Protein AF-A0A5J4PH31-F1 (afdb_monomer)

Sequence (292 aa):
ASLQLTQEQERLLDEVYRNFVRSGADLDVDKQARLREINKELSTLGITFGNNLLNEDNTFKLFIDNEADLAGLPDWLKQNAFVEAKATGEEGKWLFTLKNASRIPFLQYSENRQLREKLYKAYLARGNNNNANDNKEVIAKILKLRMEKANLLGFKTSADFLLDNTMAKTSTAVMDFLHGLWRYALPKAKAEAAEMQKLIDKDGTGQKFAAWDWWYYTEKVREQKYNLSEEEVKPYFKLENVREGAFFVAGKLYGITLTKLNNVPVYHPDVEVFEVKDADGSHLGVFYTDYF

Solvent-accessible surface area (backbone atoms only — not comparable to full-atom values): 16410 Å² total; per-residue (Å²): 134,84,81,91,64,53,75,68,54,47,51,48,51,53,51,52,54,50,52,40,51,77,71,38,68,83,47,57,72,70,56,38,53,51,50,51,52,48,54,52,52,48,51,53,48,52,53,50,50,53,50,20,42,51,50,39,43,69,68,48,72,46,75,43,76,56,73,79,69,49,38,66,49,55,67,70,58,53,51,50,16,31,54,50,14,42,77,73,72,44,68,89,26,31,35,45,40,62,50,65,91,41,34,52,58,44,30,36,33,41,65,42,59,68,58,26,42,53,54,45,52,53,59,72,36,55,28,64,72,85,53,99,38,42,33,65,67,54,52,54,50,48,54,51,47,42,36,51,54,16,44,76,73,74,25,93,34,42,57,44,53,63,24,59,85,44,92,66,41,38,61,62,57,49,49,54,52,51,50,58,51,45,69,61,48,51,64,50,54,52,52,51,52,52,54,43,35,57,57,48,52,72,71,69,71,81,64,77,78,49,82,49,44,49,50,30,40,48,50,55,50,40,31,75,76,66,76,48,54,71,76,77,50,49,80,79,62,43,66,69,60,52,51,51,50,54,49,50,52,45,26,72,78,67,42,34,46,79,44,82,51,89,88,65,94,68,96,48,92,79,49,46,38,25,42,32,24,42,68,89,65,48,82,74,50,76,49,78,46,76,89,127

Secondary structure (DSSP, 8-state):
------HHHHHHHHHHHHHHHHTTTTS-HHHHHHHHHHHHHHHHHHHHHHHHHHHHHHH--EEE--GGGGTT--HHHHHHHHHHHHHTT-TTSEEE-SSHHHHHHHHHH---HHHHHHHHHHHHTTT-SSSTT--HHHHHHHHHHHHHHHHHTT-SSHHHHHHTTSSS-SHHHHHHHHHHHHHHHHHHHHHHHHHHHHHHHHTTS-PPP-GGGHHHHHHHHHHHHH---HHHHGGG--HHHHHHHHHHHHHHHH--EEEEESSS--SSTT-EEEEEE-TTS-EEEEEEE---

Mean predicted aligned error: 4.65 Å

Structure (mmCIF, N/CA/C/O backbone):
data_AF-A0A5J4PH31-F1
#
_entry.id   AF-A0A5J4PH31-F1
#
loop_
_atom_site.group_PDB
_atom_site.id
_atom_site.type_symbol
_atom_site.label_atom_id
_atom_site.label_alt_id
_atom_site.label_comp_id
_atom_site.label_asym_id
_atom_site.label_entity_id
_atom_site.label_seq_id
_atom_site.pdbx_PDB_ins_code
_atom_site.Cartn_x
_atom_site.Cartn_y
_atom_site.Cartn_z
_atom_site.occupancy
_atom_site.B_iso_or_equiv
_atom_site.auth_seq_id
_atom_site.auth_comp_id
_atom_site.auth_asym_id
_atom_site.auth_atom_id
_atom_site.pdbx_PDB_model_num
ATOM 1 N N . ALA A 1 1 ? 30.916 -14.983 -35.444 1.00 52.75 1 ALA A N 1
ATOM 2 C CA . ALA A 1 1 ? 31.780 -15.318 -34.295 1.00 52.75 1 ALA A CA 1
ATOM 3 C C . ALA A 1 1 ? 30.882 -15.503 -33.079 1.00 52.75 1 ALA A C 1
ATOM 5 O O . ALA A 1 1 ? 30.007 -14.669 -32.894 1.00 52.75 1 ALA A O 1
ATOM 6 N N . SER A 1 2 ? 31.032 -16.588 -32.314 1.00 78.06 2 SER A N 1
ATOM 7 C CA . SER A 1 2 ? 30.296 -16.764 -31.053 1.00 78.06 2 SER A CA 1
ATOM 8 C C . SER A 1 2 ? 31.022 -15.990 -29.958 1.00 78.06 2 SER A C 1
ATOM 10 O O . SER A 1 2 ? 32.219 -16.208 -29.767 1.00 78.06 2 SER A O 1
ATOM 12 N N . LEU A 1 3 ? 30.329 -15.087 -29.265 1.00 86.31 3 LEU A N 1
ATOM 13 C CA . LEU A 1 3 ? 30.856 -14.456 -28.055 1.00 86.31 3 LEU A CA 1
ATOM 14 C C . LEU A 1 3 ? 30.942 -15.549 -26.972 1.00 86.31 3 LEU A C 1
ATOM 16 O O . LEU A 1 3 ? 29.964 -16.254 -26.743 1.00 86.31 3 LEU A O 1
ATOM 20 N N . GLN A 1 4 ? 32.111 -15.761 -26.364 1.00 93.75 4 GLN A N 1
ATOM 21 C CA . GLN A 1 4 ? 32.300 -16.759 -25.299 1.00 93.75 4 GLN A CA 1
ATOM 22 C C . GLN A 1 4 ? 31.925 -16.143 -23.943 1.00 93.75 4 GLN A C 1
ATOM 24 O O . GLN A 1 4 ? 32.800 -15.746 -23.179 1.00 93.75 4 GLN A O 1
ATOM 29 N N . LEU A 1 5 ? 30.625 -15.990 -23.687 1.00 96.38 5 LEU A N 1
ATOM 30 C CA . LEU A 1 5 ? 30.100 -15.358 -22.472 1.00 96.38 5 LEU A CA 1
ATOM 31 C C . LEU A 1 5 ? 29.804 -16.392 -21.380 1.00 96.38 5 LEU A C 1
ATOM 33 O O . LEU A 1 5 ? 29.434 -17.529 -21.673 1.00 96.38 5 LEU A O 1
ATOM 37 N N . THR A 1 6 ? 29.936 -15.992 -20.113 1.00 97.50 6 THR A N 1
ATOM 38 C CA . THR A 1 6 ? 29.354 -16.750 -18.993 1.00 97.50 6 THR A CA 1
ATOM 39 C C . THR A 1 6 ? 27.829 -16.607 -18.986 1.00 97.50 6 THR A C 1
ATOM 41 O O . THR A 1 6 ? 27.283 -15.691 -19.598 1.00 97.50 6 THR A O 1
ATOM 44 N N . GLN A 1 7 ? 27.124 -17.464 -18.240 1.00 97.31 7 GLN A N 1
ATOM 45 C CA . GLN A 1 7 ? 25.660 -17.401 -18.128 1.00 97.31 7 GLN A CA 1
ATOM 46 C C . GLN A 1 7 ? 25.155 -16.040 -17.614 1.00 97.31 7 GLN A C 1
ATOM 48 O O . GLN A 1 7 ? 24.160 -15.515 -18.109 1.00 97.31 7 GLN A O 1
ATOM 53 N N . GLU A 1 8 ? 25.839 -15.452 -16.628 1.00 97.81 8 GLU A N 1
ATOM 54 C CA . GLU A 1 8 ? 25.483 -14.131 -16.096 1.00 97.81 8 GLU A CA 1
ATOM 55 C C . GLU A 1 8 ? 25.727 -13.023 -17.129 1.00 97.81 8 GLU A C 1
ATOM 57 O O . GLU A 1 8 ? 24.899 -12.129 -17.289 1.00 97.81 8 GLU A O 1
ATOM 62 N N . GLN A 1 9 ? 26.824 -13.108 -17.886 1.00 97.88 9 GLN A N 1
ATOM 63 C CA . GLN A 1 9 ? 27.135 -12.148 -18.945 1.00 97.88 9 GLN A CA 1
ATOM 64 C C . GLN A 1 9 ? 26.152 -12.238 -20.115 1.00 97.88 9 GLN A C 1
ATOM 66 O O . GLN A 1 9 ? 25.750 -11.208 -20.651 1.00 97.88 9 GLN A O 1
ATOM 71 N N . GLU A 1 10 ? 25.744 -13.448 -20.497 1.00 97.00 10 GLU A N 1
ATOM 72 C CA . GLU A 1 10 ? 24.709 -13.671 -21.506 1.00 97.00 10 GLU A CA 1
ATOM 73 C C . GLU A 1 10 ? 23.367 -13.097 -21.040 1.00 97.00 10 GLU A C 1
ATOM 75 O O . GLU A 1 10 ? 22.722 -12.343 -21.769 1.00 97.00 10 GLU A O 1
ATOM 80 N N . ARG A 1 11 ? 22.993 -13.343 -19.778 1.00 95.88 11 ARG A N 1
ATOM 81 C CA . ARG A 1 11 ? 21.785 -12.757 -19.192 1.00 95.88 11 ARG A CA 1
ATOM 82 C C . ARG A 1 11 ? 21.830 -11.230 -19.187 1.00 95.88 11 ARG A C 1
ATOM 84 O O . ARG A 1 11 ? 20.841 -10.594 -19.548 1.00 95.88 11 ARG A O 1
ATOM 91 N N . LEU A 1 12 ? 22.957 -10.647 -18.785 1.00 97.50 12 LEU A N 1
ATOM 92 C CA . LEU A 1 12 ? 23.141 -9.200 -18.776 1.00 97.50 12 LEU A CA 1
ATOM 93 C C . LEU A 1 12 ? 23.043 -8.624 -20.193 1.00 97.50 12 LEU A C 1
ATOM 95 O O . LEU A 1 12 ? 22.377 -7.609 -20.385 1.00 97.50 12 LEU A O 1
ATOM 99 N N . LEU A 1 13 ? 23.659 -9.273 -21.185 1.00 96.75 13 LEU A N 1
ATOM 100 C CA . LEU A 1 13 ? 23.566 -8.868 -22.587 1.00 96.75 13 LEU A CA 1
ATOM 101 C C . LEU A 1 13 ? 22.104 -8.832 -23.057 1.00 96.75 13 LEU A C 1
ATOM 103 O O . LEU A 1 13 ? 21.664 -7.816 -23.601 1.00 96.75 13 LEU A O 1
ATOM 107 N N . ASP A 1 14 ? 21.350 -9.899 -22.795 1.00 94.62 14 ASP A N 1
ATOM 108 C CA . ASP A 1 14 ? 19.934 -10.003 -23.152 1.00 94.62 14 ASP A CA 1
ATOM 109 C C . ASP A 1 14 ? 19.078 -8.931 -22.467 1.00 94.62 14 ASP A C 1
ATOM 111 O O . ASP A 1 14 ? 18.210 -8.320 -23.100 1.00 94.62 14 ASP A O 1
ATOM 115 N N . GLU A 1 15 ? 19.300 -8.690 -21.172 1.00 95.69 15 GLU A N 1
ATOM 116 C CA . GLU A 1 15 ? 18.566 -7.675 -20.415 1.00 95.69 15 GLU A CA 1
ATOM 117 C C . GLU A 1 15 ? 18.880 -6.265 -20.904 1.00 95.69 15 GLU A C 1
ATOM 119 O O . GLU A 1 15 ? 17.962 -5.466 -21.103 1.00 95.69 15 GLU A O 1
ATOM 124 N N . VAL A 1 16 ? 20.156 -5.962 -21.148 1.00 96.75 16 VAL A N 1
ATOM 125 C CA . VAL A 1 16 ? 20.584 -4.662 -21.666 1.00 96.75 16 VAL A CA 1
ATOM 126 C C . VAL A 1 16 ? 19.978 -4.430 -23.045 1.00 96.75 16 VAL A C 1
ATOM 128 O O . VAL A 1 16 ? 19.271 -3.438 -23.222 1.00 96.75 16 VAL A O 1
ATOM 131 N N . TYR A 1 17 ? 20.169 -5.348 -23.997 1.00 95.69 17 TYR A N 1
A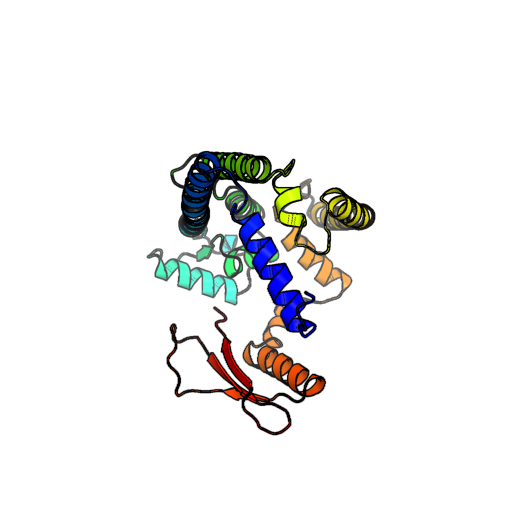TOM 132 C CA . TYR A 1 17 ? 19.611 -5.216 -25.346 1.00 95.69 17 TYR A CA 1
ATOM 133 C C . TYR A 1 17 ? 18.093 -5.005 -25.306 1.00 95.69 17 TYR A C 1
ATOM 135 O O . TYR A 1 17 ? 17.571 -4.037 -25.866 1.00 95.69 17 TYR A O 1
ATOM 143 N N . ARG A 1 18 ? 17.375 -5.843 -24.551 1.00 93.38 18 ARG A N 1
ATOM 144 C CA . ARG A 1 18 ? 15.922 -5.725 -24.391 1.00 93.38 18 ARG A CA 1
ATOM 145 C C . ARG A 1 18 ? 15.517 -4.381 -23.787 1.00 93.38 18 ARG A C 1
ATOM 147 O O . ARG A 1 18 ? 14.533 -3.793 -24.233 1.00 93.38 18 ARG A O 1
ATOM 154 N N . ASN A 1 19 ? 16.249 -3.873 -22.796 1.00 95.44 19 ASN A N 1
ATOM 155 C CA . ASN A 1 19 ? 15.980 -2.567 -22.195 1.00 95.44 19 ASN A CA 1
ATOM 156 C C . ASN A 1 19 ? 16.166 -1.419 -23.197 1.00 95.44 19 ASN A C 1
ATOM 158 O O . ASN A 1 19 ? 15.354 -0.492 -23.190 1.00 95.44 19 ASN A O 1
ATOM 162 N N . PHE A 1 20 ? 17.160 -1.491 -24.088 1.00 96.69 20 PHE A N 1
ATOM 163 C CA . PHE A 1 20 ? 17.331 -0.521 -25.178 1.00 96.69 20 PHE A CA 1
ATOM 164 C C . PHE A 1 20 ? 16.136 -0.536 -26.137 1.00 96.69 20 PHE A C 1
ATOM 166 O O 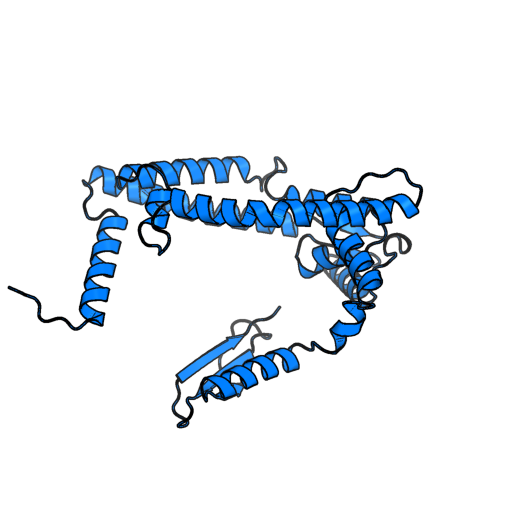. PHE A 1 20 ? 15.529 0.512 -26.374 1.00 96.69 20 PHE A O 1
ATOM 173 N N . VAL A 1 21 ? 15.729 -1.716 -26.614 1.00 94.50 21 VAL A N 1
ATOM 174 C CA . VAL A 1 21 ? 14.564 -1.864 -27.505 1.00 94.50 21 VAL A CA 1
ATOM 175 C C . VAL A 1 21 ? 13.291 -1.338 -26.832 1.00 94.50 21 VAL A C 1
ATOM 177 O O . VAL A 1 21 ? 12.571 -0.517 -27.399 1.00 94.50 21 VAL A O 1
ATOM 180 N N . ARG A 1 22 ? 13.047 -1.713 -25.570 1.00 94.38 22 ARG A N 1
ATOM 181 C CA . ARG A 1 22 ? 11.890 -1.256 -24.772 1.00 94.38 22 ARG A CA 1
ATOM 182 C C . ARG A 1 22 ? 11.926 0.235 -24.431 1.00 94.38 22 ARG A C 1
ATOM 184 O O . ARG A 1 22 ? 10.889 0.810 -24.097 1.00 94.38 22 ARG A O 1
ATOM 191 N N . SER A 1 23 ? 13.100 0.853 -24.513 1.00 95.38 23 SER A N 1
ATOM 192 C CA . SER A 1 23 ? 13.287 2.302 -24.388 1.00 95.38 23 SER A CA 1
ATOM 193 C C . SER A 1 23 ? 13.186 3.027 -25.732 1.00 95.38 23 SER A C 1
ATOM 195 O O . SER A 1 23 ? 13.293 4.251 -25.769 1.00 95.38 23 SER A O 1
ATOM 197 N N . GLY A 1 24 ? 12.927 2.293 -26.818 1.00 96.44 24 GLY A N 1
ATOM 198 C CA . GLY A 1 24 ? 12.682 2.834 -28.145 1.00 96.44 24 GLY A CA 1
ATOM 199 C C . GLY A 1 24 ? 13.919 2.970 -29.029 1.00 96.44 24 GLY A C 1
ATOM 200 O O . GLY A 1 24 ? 13.864 3.734 -29.987 1.00 96.44 24 GLY A O 1
ATOM 201 N N . ALA A 1 25 ? 15.020 2.270 -28.733 1.00 96.12 25 ALA A N 1
ATOM 202 C CA . ALA A 1 25 ? 16.246 2.348 -29.537 1.00 96.12 25 ALA A CA 1
ATOM 203 C C . ALA A 1 25 ? 16.023 1.986 -31.019 1.00 96.12 25 ALA A C 1
ATOM 205 O O . ALA A 1 25 ? 16.608 2.624 -31.889 1.00 96.12 25 ALA A O 1
ATOM 206 N N . ASP A 1 26 ? 15.118 1.042 -31.297 1.00 94.19 26 ASP A N 1
ATOM 207 C CA . ASP A 1 26 ? 14.789 0.572 -32.654 1.00 94.19 26 ASP A CA 1
ATOM 208 C C . ASP A 1 26 ? 13.752 1.448 -33.382 1.00 94.19 26 ASP A C 1
ATOM 210 O O . ASP A 1 26 ? 13.320 1.134 -34.490 1.00 94.19 26 ASP A O 1
ATOM 214 N N . LEU A 1 27 ? 13.295 2.535 -32.757 1.00 97.06 27 LEU A N 1
ATOM 215 C CA . LEU A 1 27 ? 12.310 3.428 -33.355 1.00 97.06 27 LEU A CA 1
ATOM 216 C C . LEU A 1 27 ? 12.958 4.472 -34.262 1.00 97.06 27 LEU A C 1
ATOM 218 O O . LEU A 1 27 ? 14.044 4.974 -33.976 1.00 97.06 27 LEU A O 1
ATOM 222 N N . ASP A 1 28 ? 12.205 4.904 -35.271 1.00 96.44 28 ASP A N 1
ATOM 223 C CA . ASP A 1 28 ? 12.543 6.071 -36.086 1.00 96.44 28 ASP A CA 1
ATOM 224 C C . ASP A 1 28 ? 12.627 7.348 -35.230 1.00 96.44 28 ASP A C 1
ATOM 226 O O . ASP A 1 28 ? 11.948 7.480 -34.204 1.00 96.44 28 ASP A O 1
ATOM 230 N N . VAL A 1 29 ? 13.413 8.328 -35.685 1.00 96.75 29 VAL A N 1
ATOM 231 C CA . VAL A 1 29 ? 13.725 9.569 -34.946 1.00 96.75 29 VAL A CA 1
ATOM 232 C C . VAL A 1 29 ? 12.473 10.285 -34.417 1.00 96.75 29 VAL A C 1
ATOM 234 O O . VAL A 1 29 ? 12.445 10.687 -33.251 1.00 96.75 29 VAL A O 1
ATOM 237 N N . ASP A 1 30 ? 11.414 10.385 -35.224 1.00 97.12 30 ASP A N 1
ATOM 238 C CA . ASP A 1 30 ? 10.164 11.053 -34.836 1.00 97.12 30 ASP A CA 1
ATOM 239 C C . ASP A 1 30 ? 9.426 10.307 -33.715 1.00 97.12 30 ASP A C 1
ATOM 241 O O . ASP A 1 30 ? 8.925 10.909 -32.760 1.00 97.12 30 ASP A O 1
ATOM 245 N N . LYS A 1 31 ? 9.406 8.970 -33.777 1.00 97.62 31 LYS A N 1
ATOM 246 C CA . LYS A 1 31 ? 8.801 8.127 -32.736 1.00 97.62 31 LYS A CA 1
ATOM 247 C C . LYS A 1 31 ? 9.624 8.166 -31.452 1.00 97.62 31 LYS A C 1
ATOM 249 O O . LYS A 1 31 ? 9.041 8.219 -30.371 1.00 97.62 31 LYS A O 1
ATOM 254 N N . GLN A 1 32 ? 10.955 8.209 -31.545 1.00 98.06 32 GLN A N 1
ATOM 255 C CA . GLN A 1 32 ? 11.812 8.422 -30.376 1.00 98.06 32 GLN A CA 1
ATOM 256 C C . GLN A 1 32 ? 11.542 9.781 -29.720 1.00 98.06 32 GLN A C 1
ATOM 258 O O . GLN A 1 32 ? 11.474 9.868 -28.493 1.00 98.06 32 GLN A O 1
ATOM 263 N N . ALA A 1 33 ? 11.358 10.841 -30.515 1.00 98.12 33 ALA A N 1
ATOM 264 C CA . ALA A 1 33 ? 11.002 12.161 -30.001 1.00 98.12 33 ALA A CA 1
ATOM 265 C C . ALA A 1 33 ? 9.658 12.130 -29.265 1.00 98.12 33 ALA A C 1
ATOM 267 O O . ALA A 1 33 ? 9.582 12.577 -28.120 1.00 98.12 33 ALA A O 1
ATOM 268 N N . ARG A 1 34 ? 8.626 11.513 -29.857 1.00 98.25 34 ARG A N 1
ATOM 269 C CA . ARG A 1 34 ? 7.327 11.376 -29.188 1.00 98.25 34 ARG A CA 1
ATOM 270 C C . ARG A 1 34 ? 7.411 10.529 -27.916 1.00 98.25 34 ARG A C 1
ATOM 272 O O . ARG A 1 34 ? 6.819 10.902 -26.907 1.00 98.25 34 ARG A O 1
ATOM 279 N N . LEU A 1 35 ? 8.176 9.437 -27.925 1.00 98.38 35 LEU A N 1
ATOM 280 C CA . LEU A 1 35 ? 8.379 8.596 -26.744 1.00 98.38 35 LEU A CA 1
ATOM 281 C C . LEU A 1 35 ? 9.033 9.366 -25.585 1.00 98.38 35 LEU A C 1
ATOM 283 O O . LEU A 1 35 ? 8.638 9.177 -24.433 1.00 98.38 35 LEU A O 1
ATOM 287 N N . ARG A 1 36 ? 10.000 10.251 -25.871 1.00 98.31 36 ARG A N 1
ATOM 288 C CA . ARG A 1 36 ? 10.617 11.124 -24.856 1.00 98.31 36 ARG A CA 1
ATOM 289 C C . ARG A 1 36 ? 9.595 12.063 -24.219 1.00 98.31 36 ARG A C 1
ATOM 291 O O . ARG A 1 36 ? 9.540 12.126 -22.991 1.00 98.31 36 ARG A O 1
ATOM 298 N N . GLU A 1 37 ? 8.755 12.715 -25.022 1.00 98.56 37 GLU A N 1
ATOM 299 C CA . GLU A 1 37 ? 7.691 13.583 -24.500 1.00 98.56 37 GLU A CA 1
ATOM 300 C C . GLU A 1 37 ? 6.678 12.795 -23.661 1.00 98.56 37 GLU A C 1
ATOM 302 O O . GLU A 1 37 ? 6.389 13.185 -22.532 1.00 98.56 37 GLU A O 1
ATOM 307 N N . ILE A 1 38 ? 6.233 11.622 -24.130 1.00 98.62 38 ILE A N 1
ATOM 308 C CA . ILE A 1 38 ? 5.329 10.756 -23.355 1.00 98.62 38 ILE A CA 1
ATOM 309 C C . ILE A 1 38 ? 5.948 10.379 -22.002 1.00 98.62 38 ILE A C 1
ATOM 311 O O . ILE A 1 38 ? 5.275 10.446 -20.974 1.00 98.62 38 ILE A O 1
ATOM 315 N N . ASN A 1 39 ? 7.222 9.978 -21.973 1.00 98.38 39 ASN A N 1
ATOM 316 C CA . ASN A 1 39 ? 7.898 9.602 -20.729 1.00 98.38 39 ASN A CA 1
ATOM 317 C C . ASN A 1 39 ? 8.013 10.787 -19.758 1.00 98.38 39 ASN A C 1
ATOM 319 O O . ASN A 1 39 ? 7.808 10.611 -18.556 1.00 98.38 39 ASN A O 1
ATOM 323 N N . LYS A 1 40 ? 8.304 11.987 -20.274 1.00 98.50 40 LYS A N 1
ATOM 324 C CA . LYS A 1 40 ? 8.355 13.223 -19.487 1.00 98.50 40 LYS A CA 1
ATOM 325 C C . LYS A 1 40 ? 6.987 13.550 -18.888 1.00 98.50 40 LYS A C 1
ATOM 327 O O . LYS A 1 40 ? 6.889 13.733 -17.677 1.00 98.50 40 LYS A O 1
ATOM 332 N N . GLU A 1 41 ? 5.937 13.545 -19.707 1.00 98.56 41 GLU A N 1
ATOM 333 C CA . GLU A 1 41 ? 4.561 13.789 -19.263 1.00 98.56 41 GLU A CA 1
ATOM 334 C C . GLU A 1 41 ? 4.113 12.760 -18.213 1.00 98.56 41 GLU A C 1
ATOM 336 O O . GLU A 1 41 ? 3.578 13.135 -17.171 1.00 98.56 41 GLU A O 1
ATOM 341 N N . LEU A 1 42 ? 4.377 11.466 -18.436 1.00 98.62 42 LEU A N 1
ATOM 342 C CA . LEU A 1 42 ? 4.048 10.400 -17.481 1.00 98.62 42 LEU A CA 1
ATOM 343 C C . LEU A 1 42 ? 4.770 10.566 -16.139 1.00 98.62 42 LEU A C 1
ATOM 345 O O . LEU A 1 42 ? 4.160 10.313 -15.100 1.00 98.62 42 LEU A O 1
ATOM 349 N N . SER A 1 43 ? 6.039 10.986 -16.148 1.00 98.38 43 SER A N 1
ATOM 350 C CA . SER A 1 43 ? 6.807 11.249 -14.924 1.00 98.38 43 SER A CA 1
ATOM 351 C C . SER A 1 43 ? 6.178 12.386 -14.115 1.00 98.38 43 SER A C 1
ATOM 353 O O . SER A 1 43 ? 5.873 12.219 -12.932 1.00 98.38 43 SER A O 1
ATOM 355 N N . THR A 1 44 ? 5.876 13.511 -14.773 1.00 98.44 44 THR A N 1
ATOM 356 C CA . THR A 1 44 ? 5.198 14.647 -14.136 1.00 98.44 44 THR A CA 1
ATOM 357 C C . THR A 1 44 ? 3.822 14.254 -13.599 1.00 98.44 44 THR A C 1
ATOM 359 O O . THR A 1 44 ? 3.526 14.526 -12.439 1.00 98.44 44 THR A O 1
ATOM 362 N N . LEU A 1 45 ? 3.003 13.559 -14.395 1.00 98.69 45 LEU A N 1
ATOM 363 C CA . LEU A 1 45 ? 1.671 13.111 -13.975 1.00 98.69 45 LEU A CA 1
ATOM 364 C C . LEU A 1 45 ? 1.727 12.126 -12.800 1.00 98.69 45 LEU A C 1
ATOM 366 O O . LEU A 1 45 ? 0.837 12.155 -11.955 1.00 98.69 45 LEU A O 1
ATOM 370 N N . GLY A 1 46 ? 2.757 11.277 -12.722 1.00 98.38 46 GLY A N 1
ATOM 371 C CA . GLY A 1 46 ? 2.972 10.381 -11.585 1.00 98.38 46 GLY A CA 1
ATOM 372 C C . GLY A 1 46 ? 3.212 11.143 -10.280 1.00 98.38 46 GLY A C 1
ATOM 373 O O . GLY A 1 46 ? 2.580 10.837 -9.269 1.00 98.38 46 GLY A O 1
ATOM 374 N N . ILE A 1 47 ? 4.059 12.178 -10.322 1.00 98.38 47 ILE A N 1
ATOM 375 C CA . ILE A 1 47 ? 4.308 13.070 -9.179 1.00 98.38 47 ILE A CA 1
ATOM 376 C C . ILE A 1 47 ? 3.027 13.824 -8.802 1.00 98.38 47 ILE A C 1
ATOM 378 O O . ILE A 1 47 ? 2.651 13.843 -7.632 1.00 98.38 47 ILE A O 1
ATOM 382 N N . THR A 1 48 ? 2.317 14.396 -9.783 1.00 98.44 48 THR A N 1
ATOM 383 C CA . THR A 1 48 ? 1.038 15.086 -9.551 1.00 98.44 48 THR A CA 1
ATOM 384 C C . THR A 1 48 ? 0.017 14.166 -8.886 1.00 98.44 48 THR A C 1
ATOM 386 O O . THR A 1 48 ? -0.566 14.541 -7.874 1.00 98.44 48 THR A O 1
ATOM 389 N N . PHE A 1 49 ? -0.162 12.945 -9.399 1.00 98.56 49 PHE A N 1
ATOM 390 C CA . PHE A 1 49 ? -1.107 11.977 -8.844 1.00 98.56 49 PHE A CA 1
ATOM 391 C C . PHE A 1 49 ? -0.802 11.651 -7.375 1.00 98.56 49 PHE A C 1
ATOM 393 O O . PHE A 1 49 ? -1.714 11.652 -6.544 1.00 98.56 49 PHE A O 1
ATOM 400 N N . GLY A 1 50 ? 0.475 11.399 -7.057 1.00 97.88 50 GLY A N 1
ATOM 401 C CA . GLY A 1 50 ? 0.932 11.108 -5.697 1.00 97.88 50 GLY A CA 1
ATOM 402 C C . GLY A 1 50 ? 0.737 12.284 -4.739 1.00 97.88 50 GLY A C 1
ATOM 403 O O . GLY A 1 50 ? 0.165 12.105 -3.665 1.00 97.88 50 GLY A O 1
ATOM 404 N N . ASN A 1 51 ? 1.129 13.493 -5.151 1.00 98.12 51 ASN A N 1
ATOM 405 C CA . ASN A 1 51 ? 0.957 14.707 -4.348 1.00 98.12 51 ASN A CA 1
ATOM 406 C C . ASN A 1 51 ? -0.521 15.011 -4.081 1.00 98.12 51 ASN A C 1
ATOM 408 O O . ASN A 1 51 ? -0.885 15.338 -2.957 1.00 98.12 51 ASN A O 1
ATOM 412 N N . ASN A 1 52 ? -1.382 14.843 -5.086 1.00 98.19 52 ASN A N 1
ATOM 413 C CA . ASN A 1 52 ? -2.823 15.018 -4.940 1.00 98.19 52 ASN A CA 1
ATOM 414 C C . ASN A 1 52 ? -3.406 14.071 -3.878 1.00 98.19 52 ASN A C 1
ATOM 416 O O . ASN A 1 52 ? -4.157 14.510 -3.010 1.00 98.19 52 ASN A O 1
ATOM 420 N N . LEU A 1 53 ? -3.021 12.788 -3.888 1.00 97.19 53 LEU A N 1
ATOM 421 C CA . LEU A 1 53 ? -3.461 11.834 -2.861 1.00 97.19 53 LEU A CA 1
ATOM 422 C C . LEU A 1 53 ? -2.937 12.189 -1.465 1.00 97.19 53 LEU A C 1
ATOM 424 O O . LEU A 1 53 ? -3.697 12.115 -0.501 1.00 97.19 53 LEU A O 1
ATOM 428 N N . LEU A 1 54 ? -1.671 12.600 -1.356 1.00 96.38 54 LEU A N 1
ATOM 429 C CA . LEU A 1 54 ? -1.087 13.041 -0.088 1.00 96.38 54 LEU A CA 1
ATOM 430 C C . LEU A 1 54 ? -1.816 14.275 0.466 1.00 96.38 54 LEU A C 1
ATOM 432 O O . LEU A 1 54 ? -2.102 14.352 1.660 1.00 96.38 54 LEU A O 1
ATOM 436 N N . ASN A 1 55 ? -2.164 15.227 -0.398 1.00 96.62 55 ASN A N 1
ATOM 437 C CA . ASN A 1 55 ? -2.903 16.424 -0.011 1.00 96.62 55 ASN A CA 1
ATOM 438 C C . ASN A 1 55 ? -4.334 16.100 0.435 1.00 96.62 55 ASN A C 1
ATOM 440 O O . ASN A 1 55 ? -4.811 16.704 1.392 1.00 96.62 55 ASN A O 1
ATOM 444 N N . GLU A 1 56 ? -5.012 15.147 -0.206 1.00 95.81 56 GLU A N 1
ATOM 445 C CA . GLU A 1 56 ? -6.328 14.651 0.230 1.00 95.81 56 GLU A CA 1
ATOM 446 C C . GLU A 1 56 ? -6.252 14.003 1.619 1.00 95.81 56 GLU A C 1
ATOM 448 O O . GLU A 1 56 ? -7.056 14.326 2.496 1.00 95.81 56 GLU A O 1
ATOM 453 N N . ASP A 1 57 ? -5.237 13.161 1.855 1.00 93.12 57 ASP A N 1
ATOM 454 C CA . ASP A 1 57 ? -4.980 12.558 3.170 1.00 93.12 57 ASP A CA 1
ATOM 455 C C . ASP A 1 57 ? -4.737 13.613 4.255 1.00 93.12 57 ASP A C 1
ATOM 457 O O . ASP A 1 57 ? -5.245 13.486 5.371 1.00 93.12 57 ASP A O 1
ATOM 461 N N . ASN A 1 58 ? -3.976 14.660 3.930 1.00 92.75 58 ASN A N 1
ATOM 462 C CA . ASN A 1 58 ? -3.627 15.721 4.871 1.00 92.75 58 ASN A CA 1
ATOM 463 C C . ASN A 1 58 ? -4.777 16.703 5.127 1.00 92.75 58 ASN A C 1
ATOM 465 O O . ASN A 1 58 ? -4.866 17.246 6.227 1.00 92.75 58 ASN A O 1
ATOM 469 N N . THR A 1 59 ? -5.639 16.932 4.133 1.00 94.50 59 THR A N 1
ATOM 470 C CA . THR A 1 59 ? -6.755 17.890 4.196 1.00 94.50 59 THR A CA 1
ATOM 471 C C . THR A 1 59 ? -7.925 17.340 5.003 1.00 94.50 59 THR A C 1
ATOM 473 O O . THR A 1 59 ? -8.586 18.086 5.725 1.00 94.50 59 THR A O 1
ATOM 476 N N . PHE A 1 60 ? -8.201 16.039 4.902 1.00 96.62 60 PHE A N 1
ATOM 477 C CA . PHE A 1 60 ? -9.280 15.439 5.672 1.00 96.62 60 PHE A CA 1
ATOM 478 C C . PHE A 1 60 ? -8.938 15.407 7.167 1.00 96.62 60 PHE A C 1
ATOM 480 O O . PHE A 1 60 ? -7.953 14.797 7.591 1.00 96.62 60 PHE A O 1
ATOM 487 N N . LYS A 1 61 ? -9.809 16.013 7.975 1.00 97.06 61 LYS A N 1
ATOM 488 C CA . LYS A 1 61 ? -9.729 16.013 9.436 1.00 97.06 61 LYS A CA 1
ATOM 489 C C . LYS A 1 61 ? -11.090 15.641 10.013 1.00 97.06 61 LYS A C 1
ATOM 491 O O . LYS A 1 61 ? -12.077 16.341 9.783 1.00 97.06 61 LYS A O 1
ATOM 496 N N . LEU A 1 62 ? -11.153 14.538 10.756 1.00 98.00 62 LEU A N 1
ATOM 497 C CA . LEU A 1 62 ? -12.322 14.190 11.555 1.00 98.00 62 LEU A CA 1
ATOM 498 C C . LEU A 1 62 ? -12.049 14.575 13.005 1.00 98.00 62 LEU A C 1
ATOM 500 O O . LEU A 1 62 ? -11.467 13.793 13.753 1.00 98.00 62 LEU A O 1
ATOM 504 N N . PHE A 1 63 ? -12.464 15.785 13.373 1.00 98.12 63 PHE A N 1
ATOM 505 C CA . PHE A 1 63 ? -12.482 16.210 14.766 1.00 98.12 63 PHE A CA 1
ATOM 506 C C . PHE A 1 63 ? -13.725 15.667 15.467 1.00 98.12 63 PHE A C 1
ATOM 508 O O . PHE A 1 63 ? -14.833 15.759 14.933 1.00 98.12 63 PHE A O 1
ATOM 515 N N . ILE A 1 64 ? -13.517 15.116 16.655 1.00 98.19 64 ILE A N 1
ATOM 516 C CA . ILE A 1 64 ? -14.553 14.707 17.598 1.00 98.19 64 ILE A CA 1
ATOM 517 C C . ILE A 1 64 ? -14.335 15.527 18.868 1.00 98.19 64 ILE A C 1
ATOM 519 O O . ILE A 1 64 ? -13.208 15.624 19.345 1.00 98.19 64 ILE A O 1
ATOM 523 N N . ASP A 1 65 ? -15.389 16.145 19.386 1.00 96.69 65 ASP A N 1
ATOM 524 C CA . ASP A 1 65 ? -15.388 16.966 20.604 1.00 96.69 65 ASP A CA 1
ATOM 525 C C . ASP A 1 65 ? -16.272 16.378 21.717 1.00 96.69 65 ASP A C 1
ATOM 527 O O . ASP A 1 65 ? -16.130 16.739 22.883 1.00 96.69 65 ASP A O 1
ATOM 531 N N . ASN A 1 66 ? -17.140 15.427 21.376 1.00 96.44 66 ASN A N 1
ATOM 532 C CA . ASN A 1 66 ? -17.977 14.691 22.309 1.00 96.44 66 ASN A CA 1
ATOM 533 C C . ASN A 1 66 ? -17.361 13.326 22.650 1.00 96.44 66 ASN A C 1
ATOM 535 O O . ASN A 1 66 ? -17.198 12.467 21.785 1.00 96.44 66 ASN A O 1
ATOM 539 N N . GLU A 1 67 ? -17.074 13.094 23.929 1.00 95.31 67 GLU A N 1
ATOM 540 C CA . GLU A 1 67 ? -16.467 11.845 24.403 1.00 95.31 67 GLU A CA 1
ATOM 541 C C . GLU A 1 67 ? -17.343 10.609 24.130 1.00 95.31 67 GLU A C 1
ATOM 543 O O . GLU A 1 67 ? -16.818 9.529 23.860 1.00 95.31 67 GLU A O 1
ATOM 548 N N . ALA A 1 68 ? -18.674 10.759 24.107 1.00 97.19 68 ALA A N 1
ATOM 549 C CA . ALA A 1 68 ? -19.585 9.651 23.806 1.00 97.19 68 ALA A CA 1
ATOM 550 C C . ALA A 1 68 ? -19.389 9.082 22.386 1.00 97.19 68 ALA A C 1
ATOM 552 O O . ALA A 1 68 ? -19.642 7.901 22.151 1.00 97.19 68 ALA A O 1
ATOM 553 N N . ASP A 1 69 ? -18.888 9.890 21.448 1.00 97.50 69 ASP A N 1
ATOM 554 C CA . ASP A 1 69 ? -18.606 9.463 20.075 1.00 97.50 69 ASP A CA 1
ATOM 555 C C . ASP A 1 69 ? -17.313 8.634 19.946 1.00 97.50 69 ASP A C 1
ATOM 557 O O . ASP A 1 69 ? -17.026 8.086 18.878 1.00 97.50 69 ASP A O 1
ATOM 561 N N . LEU A 1 70 ? -16.554 8.488 21.038 1.00 97.62 70 LEU A N 1
ATOM 562 C CA . LEU A 1 70 ? -15.355 7.648 21.129 1.00 97.62 70 LEU A CA 1
ATOM 563 C C . LEU A 1 70 ? -15.650 6.233 21.646 1.00 97.62 70 LEU A C 1
ATOM 565 O O . LEU A 1 70 ? -14.714 5.473 21.906 1.00 97.62 70 LEU A O 1
ATOM 569 N N . ALA A 1 71 ? -16.925 5.877 21.822 1.00 97.56 71 ALA A N 1
ATOM 570 C CA . ALA A 1 71 ? -17.331 4.566 22.313 1.00 97.56 71 ALA A CA 1
ATOM 571 C C . ALA A 1 71 ? -16.678 3.420 21.511 1.00 97.56 71 ALA A C 1
ATOM 573 O O . ALA A 1 71 ? -16.609 3.449 20.276 1.00 97.56 71 ALA A O 1
ATOM 574 N N . GLY A 1 72 ? -16.156 2.432 22.242 1.00 95.38 72 GLY A N 1
ATOM 575 C CA . GLY A 1 72 ? -15.421 1.278 21.716 1.00 95.38 72 GLY A CA 1
ATOM 576 C C . GLY A 1 72 ? -13.953 1.523 21.358 1.00 95.38 72 GLY A C 1
ATOM 577 O O . GLY A 1 72 ? -13.201 0.559 21.244 1.00 95.38 72 GLY A O 1
ATOM 578 N N . LEU A 1 73 ? -13.501 2.776 21.216 1.00 97.00 73 LEU A N 1
ATOM 579 C CA . LEU A 1 73 ? -12.110 3.057 20.851 1.00 97.00 73 LEU A CA 1
ATOM 580 C C 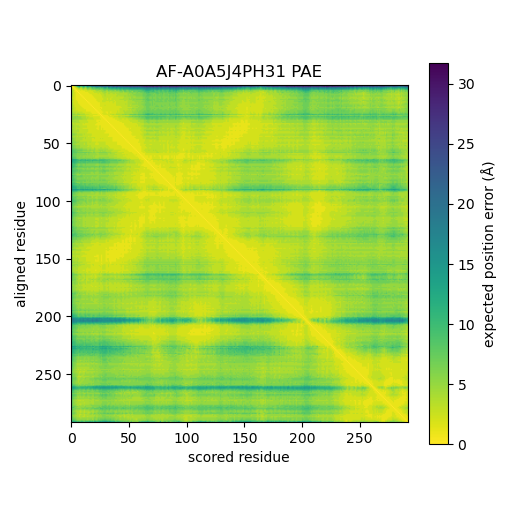. LEU A 1 73 ? -11.140 2.735 22.006 1.00 97.00 73 LEU A C 1
ATOM 582 O O . LEU A 1 73 ? -11.353 3.212 23.127 1.00 97.00 73 LEU A O 1
ATOM 586 N N . PRO A 1 74 ? -10.028 2.022 21.738 1.00 95.12 74 PRO A N 1
ATOM 587 C CA . PRO A 1 74 ? -8.985 1.781 22.727 1.00 95.12 74 PRO A CA 1
ATOM 588 C C . PRO A 1 74 ? -8.353 3.073 23.252 1.00 95.12 74 PRO A C 1
ATOM 590 O O . PRO A 1 74 ? -8.225 4.067 22.528 1.00 95.12 74 PRO A O 1
ATOM 593 N N . ASP A 1 75 ? -7.875 3.045 24.496 1.00 94.50 75 ASP A N 1
ATOM 594 C CA . ASP A 1 75 ? -7.275 4.216 25.148 1.00 94.50 75 ASP A CA 1
ATOM 595 C C . ASP A 1 75 ? -6.064 4.763 24.396 1.00 94.50 75 ASP A C 1
ATOM 597 O O . ASP A 1 75 ? -5.951 5.975 24.222 1.00 94.50 75 ASP A O 1
ATOM 601 N N . TRP A 1 76 ? -5.204 3.886 23.873 1.00 93.38 76 TRP A N 1
ATOM 602 C CA . TRP A 1 76 ? -4.038 4.301 23.090 1.00 93.38 76 TRP A CA 1
ATOM 603 C C . TRP A 1 76 ? -4.442 5.097 21.839 1.00 93.38 76 TRP A C 1
ATOM 605 O O . TRP A 1 76 ? -3.767 6.050 21.455 1.00 93.38 76 TRP A O 1
ATOM 615 N N . LEU A 1 77 ? -5.560 4.730 21.204 1.00 96.06 77 LEU A N 1
ATOM 616 C CA . LEU A 1 77 ? -6.036 5.388 19.994 1.00 96.06 77 LEU A CA 1
ATOM 617 C C . LEU A 1 77 ? -6.646 6.751 20.333 1.00 96.06 77 LEU A C 1
ATOM 619 O O . LEU A 1 77 ? -6.369 7.730 19.640 1.00 96.06 77 LEU A O 1
ATOM 623 N N . LYS A 1 78 ? -7.419 6.833 21.425 1.00 97.56 78 LYS A N 1
ATOM 624 C CA . LYS A 1 78 ? -7.936 8.105 21.953 1.00 97.56 78 LYS A CA 1
ATOM 625 C C . LYS A 1 78 ? -6.789 9.044 22.337 1.00 97.56 78 LYS A C 1
ATOM 627 O O . LYS A 1 78 ? -6.808 10.210 21.965 1.00 97.56 78 LYS A O 1
ATOM 632 N N . GLN A 1 79 ? -5.757 8.549 23.016 1.00 96.44 79 GLN A N 1
ATOM 633 C CA . GLN A 1 79 ? -4.587 9.354 23.383 1.00 96.44 79 GLN A CA 1
ATOM 634 C C . GLN A 1 79 ? -3.846 9.880 22.149 1.00 96.44 79 GLN A C 1
ATOM 636 O O . GLN A 1 79 ? -3.585 11.080 22.066 1.00 96.44 79 GLN A O 1
ATOM 641 N N . ASN A 1 80 ? -3.580 9.023 21.159 1.00 95.75 80 ASN A N 1
ATOM 642 C CA . ASN A 1 80 ? -2.931 9.440 19.914 1.00 95.75 80 ASN A CA 1
ATOM 643 C C . ASN A 1 80 ? -3.751 10.502 19.170 1.00 95.75 80 ASN A C 1
ATOM 645 O O . ASN A 1 80 ? -3.204 11.517 18.748 1.00 95.75 80 ASN A O 1
ATOM 649 N N . ALA A 1 81 ? -5.067 10.306 19.052 1.00 97.50 81 ALA A N 1
ATOM 650 C CA . ALA A 1 81 ? -5.955 11.269 18.404 1.00 97.50 81 ALA A CA 1
ATOM 651 C C . ALA A 1 81 ? -6.020 12.610 19.158 1.00 97.50 81 ALA A C 1
ATOM 653 O O . ALA A 1 81 ? -6.134 13.660 18.527 1.00 97.50 81 ALA A O 1
ATOM 654 N N . PHE A 1 82 ? -5.923 12.596 20.491 1.00 97.31 82 PHE A N 1
ATOM 655 C CA . PHE A 1 82 ? -5.886 13.806 21.316 1.00 97.31 82 PHE A CA 1
ATOM 656 C C . PHE A 1 82 ? -4.581 14.596 21.124 1.00 97.31 82 PHE A C 1
ATOM 658 O O . PHE A 1 82 ? -4.600 15.816 20.955 1.00 97.31 82 PHE A O 1
ATOM 665 N N . VAL A 1 83 ? -3.438 13.899 21.094 1.00 96.69 83 VAL A N 1
ATOM 666 C CA . VAL A 1 83 ? -2.127 14.510 20.815 1.00 96.69 83 VAL A CA 1
ATOM 667 C C . VAL A 1 83 ? -2.088 15.097 19.402 1.00 96.69 83 VAL A C 1
ATOM 669 O O . VAL A 1 83 ? -1.647 16.233 19.229 1.00 96.69 83 VAL A O 1
ATOM 672 N N . GLU A 1 84 ? -2.600 14.369 18.409 1.00 95.31 84 GLU A N 1
ATOM 673 C CA . GLU A 1 84 ? -2.678 14.833 17.019 1.00 95.31 84 GLU A CA 1
ATOM 674 C C . GLU A 1 84 ? -3.569 16.084 16.894 1.00 95.31 84 GLU A C 1
ATOM 676 O O . GLU A 1 84 ? -3.189 17.051 16.236 1.00 95.31 84 GLU A O 1
ATOM 681 N N . ALA A 1 85 ? -4.725 16.120 17.571 1.00 97.06 85 ALA A N 1
ATOM 682 C CA . ALA A 1 85 ? -5.605 17.291 17.568 1.00 97.06 85 ALA A CA 1
ATOM 683 C C . ALA A 1 85 ? -4.902 18.531 18.137 1.00 97.06 85 ALA A C 1
ATOM 685 O O . ALA A 1 85 ? -4.898 19.590 17.500 1.00 97.06 85 ALA A O 1
ATOM 686 N N . LYS A 1 86 ? -4.217 18.372 19.279 1.00 96.38 86 LYS A N 1
ATOM 687 C CA . LYS A 1 86 ? -3.398 19.427 19.885 1.00 96.38 86 LYS A CA 1
ATOM 688 C C . LYS A 1 86 ? -2.297 19.916 18.942 1.00 96.38 86 LYS A C 1
ATOM 690 O O . LYS A 1 86 ? -2.110 21.122 18.808 1.00 96.38 86 LYS A O 1
ATOM 695 N N . ALA A 1 87 ? -1.602 19.010 18.252 1.00 94.62 87 ALA A N 1
ATOM 696 C CA . ALA A 1 87 ? -0.569 19.372 17.278 1.00 94.62 87 ALA A CA 1
ATOM 697 C C . ALA A 1 87 ? -1.121 20.192 16.094 1.00 94.62 87 ALA A C 1
ATOM 699 O O . ALA A 1 87 ? -0.389 20.972 15.489 1.00 94.62 87 ALA A O 1
ATOM 700 N N . THR A 1 88 ? -2.417 20.059 15.794 1.00 93.69 88 THR A N 1
ATOM 701 C CA . THR A 1 88 ? -3.120 20.860 14.777 1.00 93.69 88 THR A CA 1
ATOM 702 C C . THR A 1 88 ? -3.791 22.132 15.310 1.00 93.69 88 THR A C 1
ATOM 704 O O . THR A 1 88 ? -4.447 22.828 14.541 1.00 93.69 88 THR A O 1
ATOM 707 N N . GLY A 1 89 ? -3.620 22.462 16.596 1.00 95.31 89 GLY A N 1
ATOM 708 C CA . GLY A 1 89 ? -4.190 23.660 17.227 1.00 95.31 89 GLY A CA 1
ATOM 709 C C . GLY A 1 89 ? -5.628 23.512 17.740 1.00 95.31 89 GLY A C 1
ATOM 710 O O . GLY A 1 89 ? -6.201 24.481 18.226 1.00 95.31 89 GLY A O 1
ATOM 711 N N . GLU A 1 90 ? -6.206 22.313 17.674 1.00 96.06 90 GLU A N 1
ATOM 712 C CA . GLU A 1 90 ? -7.575 22.015 18.112 1.00 96.06 90 GLU A CA 1
ATOM 713 C C . GLU A 1 90 ? -7.551 21.319 19.482 1.00 96.06 90 GLU A C 1
ATOM 715 O O . GLU A 1 90 ? -7.859 20.133 19.618 1.00 96.06 90 GLU A O 1
ATOM 720 N N . GLU A 1 91 ? -7.117 22.053 20.511 1.00 94.06 91 GLU A N 1
ATOM 721 C CA . GLU A 1 91 ? -7.034 21.530 21.879 1.00 94.06 91 GLU A CA 1
ATOM 722 C C . GLU A 1 91 ? -8.408 21.109 22.427 1.00 94.06 91 GLU A C 1
ATOM 724 O O . GLU A 1 91 ? -9.432 21.736 22.159 1.00 94.06 91 GLU A O 1
ATOM 729 N N . GLY A 1 92 ? -8.426 20.035 23.222 1.00 95.31 92 GLY A N 1
ATOM 730 C CA . GLY A 1 92 ? -9.654 19.501 23.821 1.00 95.31 92 GLY A CA 1
ATOM 731 C C . GLY A 1 92 ? -10.480 18.598 22.900 1.00 95.31 92 GLY A C 1
ATOM 732 O O . GLY A 1 92 ? -11.529 18.122 23.322 1.00 95.31 92 GLY A O 1
ATOM 733 N N . LYS A 1 93 ? -10.016 18.337 21.671 1.00 98.00 93 LYS A N 1
ATOM 734 C CA . LYS A 1 93 ? -10.667 17.446 20.699 1.00 98.00 93 LYS A CA 1
ATOM 735 C C . LYS A 1 93 ? -9.819 16.207 20.407 1.00 98.00 93 LYS A C 1
ATOM 737 O O . LYS A 1 93 ? -8.655 16.120 20.789 1.00 98.00 93 LYS A O 1
ATOM 742 N N . TRP A 1 94 ? -10.400 15.265 19.671 1.00 98.56 94 TRP A N 1
ATOM 743 C CA . TRP A 1 94 ? -9.721 14.104 19.096 1.00 98.56 94 TRP A CA 1
ATOM 744 C C . TRP A 1 94 ? -9.709 14.200 17.578 1.00 98.56 94 TRP A C 1
ATOM 746 O O . TRP A 1 94 ? -10.749 14.442 16.968 1.00 98.56 94 TRP A O 1
ATOM 756 N N . LEU A 1 95 ? -8.549 13.984 16.961 1.00 98.38 95 LEU A N 1
ATOM 757 C CA . LEU A 1 95 ? -8.377 14.040 15.517 1.00 98.38 95 LEU A CA 1
ATOM 758 C C . LEU A 1 95 ? -8.120 12.649 14.933 1.00 98.38 95 LEU A C 1
ATOM 760 O O . LEU A 1 95 ? -7.105 12.012 15.208 1.00 98.38 95 LEU A O 1
ATOM 764 N N . PHE A 1 96 ? -9.017 12.222 14.046 1.00 98.25 96 PHE A N 1
ATOM 765 C CA . PHE A 1 96 ? -8.854 11.036 13.210 1.00 98.25 96 PHE A CA 1
ATOM 766 C C . PHE A 1 96 ? -8.584 11.425 11.751 1.00 98.25 96 PHE A C 1
ATOM 768 O O . PHE A 1 96 ? -9.202 12.344 11.204 1.00 98.25 96 PHE A O 1
ATOM 775 N N . THR A 1 97 ? -7.645 10.726 11.112 1.00 97.19 97 THR A N 1
ATOM 776 C CA . THR A 1 97 ? -7.167 11.021 9.749 1.00 97.19 97 THR A CA 1
ATOM 777 C C . THR A 1 97 ? -7.340 9.820 8.819 1.00 97.19 97 THR A C 1
ATOM 779 O O . THR A 1 97 ? -7.706 8.723 9.241 1.00 97.19 97 THR A O 1
ATOM 782 N N . LEU A 1 98 ? -7.060 10.010 7.527 1.00 96.94 98 LEU A N 1
ATOM 783 C CA . LEU A 1 98 ? -7.129 8.932 6.534 1.00 96.94 98 LEU A CA 1
ATOM 784 C C . LEU A 1 98 ? -5.905 8.004 6.551 1.00 96.94 98 LEU A C 1
ATOM 786 O O . LEU A 1 98 ? -5.951 6.940 5.922 1.00 96.94 98 LEU A O 1
ATOM 790 N N . LYS A 1 99 ? -4.845 8.355 7.297 1.00 94.81 99 LYS A N 1
ATOM 791 C CA . LYS A 1 99 ? -3.644 7.525 7.464 1.00 94.81 99 LYS A CA 1
ATOM 792 C C . LYS A 1 99 ? -4.016 6.174 8.075 1.00 94.81 99 LYS A C 1
ATOM 794 O O . LYS A 1 99 ? -4.862 6.101 8.965 1.00 94.81 99 LYS A O 1
ATOM 799 N N . ASN A 1 100 ? -3.365 5.099 7.629 1.00 93.88 100 ASN A N 1
ATOM 800 C CA . ASN A 1 100 ? -3.713 3.730 8.036 1.00 93.88 100 ASN A CA 1
ATOM 801 C C . ASN A 1 100 ? -3.711 3.535 9.563 1.00 93.88 100 ASN A C 1
ATOM 803 O O . ASN A 1 100 ? -4.655 2.946 10.081 1.00 93.88 100 ASN A O 1
ATOM 807 N N . ALA A 1 101 ? -2.718 4.095 10.267 1.00 92.62 101 ALA A N 1
ATOM 808 C CA . ALA A 1 101 ? -2.587 4.012 11.725 1.00 92.62 101 ALA A CA 1
ATOM 809 C C . ALA A 1 101 ? -3.729 4.696 12.507 1.00 92.62 101 ALA A C 1
ATOM 811 O O . ALA A 1 101 ? -3.910 4.417 13.686 1.00 92.62 101 ALA A O 1
ATOM 812 N N . SER A 1 102 ? -4.508 5.571 11.861 1.00 96.38 102 SER A N 1
ATOM 813 C CA . SER A 1 102 ? -5.701 6.203 12.436 1.00 96.38 102 SER A CA 1
ATOM 814 C C . SER A 1 102 ? -6.979 5.546 11.906 1.00 96.38 102 SER A C 1
ATOM 816 O O . SER A 1 102 ? -7.827 5.106 12.680 1.00 96.38 102 SER A O 1
ATOM 818 N N . ARG A 1 103 ? -7.091 5.395 10.578 1.00 97.31 103 ARG A N 1
ATOM 819 C CA . ARG A 1 103 ? -8.296 4.905 9.897 1.00 97.31 103 ARG A CA 1
ATOM 820 C C . ARG A 1 103 ? -8.655 3.467 10.244 1.00 97.31 103 ARG A C 1
ATOM 822 O O . ARG A 1 103 ? -9.812 3.190 10.536 1.00 97.31 103 ARG A O 1
ATOM 829 N N . ILE A 1 104 ? -7.696 2.548 10.138 1.00 96.69 104 ILE A N 1
ATOM 830 C CA . ILE A 1 104 ? -7.958 1.116 10.325 1.00 96.69 104 ILE A CA 1
ATOM 831 C C . ILE A 1 104 ? -8.456 0.829 11.748 1.00 96.69 104 ILE A C 1
ATOM 833 O O . ILE A 1 104 ? -9.557 0.291 11.857 1.00 96.69 104 ILE A O 1
ATOM 837 N N . PRO A 1 105 ? -7.757 1.245 12.824 1.00 96.25 105 PRO A N 1
ATOM 838 C CA . PRO A 1 105 ? -8.230 0.959 14.174 1.00 96.25 105 PRO A CA 1
ATOM 839 C C . PRO A 1 105 ? -9.528 1.717 14.501 1.00 96.25 105 PRO A C 1
ATOM 841 O O . PRO A 1 105 ? -10.382 1.183 15.201 1.00 96.25 105 PRO A O 1
ATOM 844 N N . PHE A 1 106 ? -9.768 2.901 13.922 1.00 98.25 106 PHE A N 1
ATOM 845 C CA . PHE A 1 106 ? -11.077 3.552 14.045 1.00 98.25 106 PHE A CA 1
ATOM 846 C C . PHE A 1 106 ? -12.208 2.708 13.433 1.00 98.25 106 PHE A C 1
ATOM 848 O O . PHE A 1 106 ? -13.257 2.541 14.049 1.00 98.25 106 PHE A O 1
ATOM 855 N N . LEU A 1 107 ? -12.004 2.139 12.238 1.00 98.12 107 LEU A N 1
ATOM 856 C CA . LEU A 1 107 ? -12.989 1.263 11.591 1.00 98.12 107 LEU A CA 1
ATOM 857 C C . LEU A 1 107 ? -13.152 -0.089 12.302 1.00 98.12 107 LEU A C 1
ATOM 859 O O . LEU A 1 107 ? -14.231 -0.670 12.215 1.00 98.12 107 LEU A O 1
ATOM 863 N N . GLN A 1 108 ? -12.112 -0.590 12.975 1.00 96.69 108 GLN A N 1
ATOM 864 C CA . GLN A 1 108 ? -12.163 -1.826 13.765 1.00 96.69 108 GLN A CA 1
ATOM 865 C C . GLN A 1 108 ? -12.929 -1.643 15.079 1.00 96.69 108 GLN A C 1
ATOM 867 O O . GLN A 1 108 ? -13.692 -2.527 15.457 1.00 96.69 108 GLN A O 1
ATOM 872 N N . TYR A 1 109 ? -12.754 -0.511 15.765 1.00 96.44 109 TYR A N 1
ATOM 873 C CA . TYR A 1 109 ? -13.185 -0.389 17.160 1.00 96.44 109 TYR A CA 1
ATOM 874 C C . TYR A 1 109 ? -14.312 0.614 17.417 1.00 96.44 109 TYR A C 1
ATOM 876 O O . TYR A 1 109 ? -15.027 0.464 18.403 1.00 96.44 109 TYR A O 1
ATOM 884 N N . SER A 1 110 ? -14.511 1.623 16.559 1.00 97.69 110 SER A N 1
ATOM 885 C CA . SER A 1 110 ? -15.538 2.645 16.805 1.00 97.69 110 SER A CA 1
ATOM 886 C C . SER A 1 110 ? -16.928 2.021 16.796 1.00 97.69 110 SER A C 1
ATOM 888 O O . SER A 1 110 ? -17.336 1.449 15.786 1.00 97.69 110 SER A O 1
ATOM 890 N N . GLU A 1 111 ? -17.693 2.184 17.873 1.00 96.06 111 GLU A N 1
ATOM 891 C CA . GLU A 1 111 ? -19.101 1.773 17.923 1.00 96.06 111 GLU A CA 1
ATOM 892 C C . GLU A 1 111 ? -20.001 2.721 17.118 1.00 96.06 111 GLU A C 1
ATOM 894 O O . GLU A 1 111 ? -21.047 2.310 16.607 1.00 96.06 111 GLU A O 1
ATOM 899 N N . ASN A 1 112 ? -19.565 3.967 16.899 1.00 96.69 112 ASN A N 1
ATOM 900 C CA . ASN A 1 112 ? -20.313 4.948 16.125 1.00 96.69 112 ASN A CA 1
ATOM 901 C C . ASN A 1 112 ? -20.252 4.640 14.616 1.00 96.69 112 ASN A C 1
ATOM 903 O O . ASN A 1 112 ? -19.355 5.059 13.877 1.00 96.69 112 ASN A O 1
ATOM 907 N N . ARG A 1 113 ? -21.280 3.934 14.131 1.00 96.38 113 ARG A N 1
ATOM 908 C CA . ARG A 1 113 ? -21.416 3.538 12.723 1.00 96.38 113 ARG A CA 1
ATOM 909 C C . ARG A 1 113 ? -21.412 4.715 11.746 1.00 96.38 113 ARG A C 1
ATOM 911 O O . ARG A 1 113 ? -20.843 4.584 10.664 1.00 96.38 113 ARG A O 1
ATOM 918 N N . GLN A 1 114 ? -22.015 5.849 12.105 1.00 97.00 114 GLN A N 1
ATOM 919 C CA . GLN A 1 114 ? -22.058 7.027 11.228 1.00 97.00 114 GLN A CA 1
ATOM 920 C C . GLN A 1 114 ? -20.659 7.612 11.022 1.00 97.00 114 GLN A C 1
ATOM 922 O O . GLN A 1 114 ? -20.306 8.016 9.913 1.00 97.00 114 GLN A O 1
ATOM 927 N N . LEU A 1 115 ? -19.831 7.612 12.069 1.00 98.25 115 LEU A N 1
ATOM 928 C CA . LEU A 1 115 ? -18.447 8.059 11.959 1.00 98.25 115 LEU A CA 1
ATOM 929 C C . LEU A 1 115 ? -17.586 7.067 11.173 1.00 98.25 115 LEU A C 1
ATOM 931 O O . LEU A 1 115 ? -16.778 7.506 10.351 1.00 98.25 115 LEU A O 1
ATOM 935 N N . ARG A 1 116 ? -17.801 5.750 11.336 1.00 98.25 116 ARG A N 1
ATOM 936 C CA . ARG A 1 116 ? -17.163 4.741 10.468 1.00 98.25 116 ARG A CA 1
ATOM 937 C C . ARG A 1 116 ? -17.505 4.983 8.999 1.00 98.25 116 ARG A C 1
ATOM 939 O O . ARG A 1 116 ? -16.611 5.014 8.155 1.00 98.25 116 ARG A O 1
ATOM 946 N N . GLU A 1 117 ? -18.782 5.214 8.693 1.00 98.38 117 GLU A N 1
ATOM 947 C CA . GLU A 1 117 ? -19.251 5.524 7.341 1.00 98.38 117 GLU A CA 1
ATOM 948 C C . GLU A 1 117 ? -18.594 6.794 6.784 1.00 98.38 117 GLU A C 1
ATOM 950 O O . GLU A 1 117 ? -18.060 6.771 5.672 1.00 98.38 117 GLU A O 1
ATOM 955 N N . LYS A 1 118 ? -18.595 7.887 7.558 1.00 98.31 118 LYS A N 1
ATOM 956 C CA . LYS A 1 118 ? -17.984 9.168 7.173 1.00 98.31 118 LYS A CA 1
ATOM 957 C C . LYS A 1 118 ? -16.501 9.000 6.843 1.00 98.31 118 LYS A C 1
ATO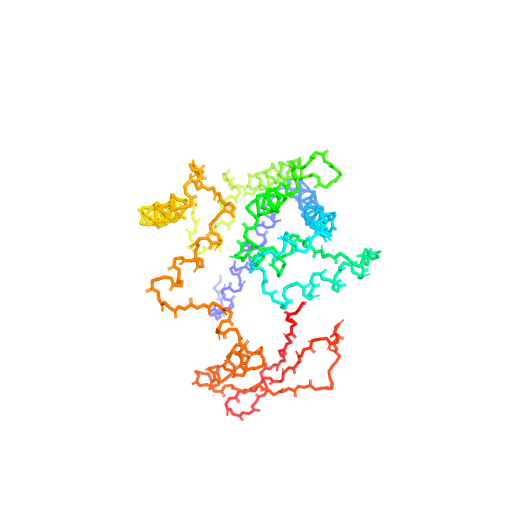M 959 O O . LYS A 1 118 ? -16.057 9.446 5.785 1.00 98.31 118 LYS A O 1
ATOM 964 N N . LEU A 1 119 ? -15.750 8.330 7.718 1.00 98.25 119 LEU A N 1
ATOM 965 C CA . LEU A 1 119 ? -14.316 8.107 7.547 1.00 98.25 119 LEU A CA 1
ATOM 966 C C . LEU A 1 119 ? -14.013 7.197 6.346 1.00 98.25 119 LEU A C 1
ATOM 968 O O . LEU A 1 119 ? -13.130 7.493 5.541 1.00 98.25 119 LEU A O 1
ATOM 972 N N . TYR A 1 120 ? -14.772 6.111 6.189 1.00 98.44 120 TYR A N 1
ATOM 973 C CA . TYR A 1 120 ? -14.617 5.179 5.074 1.00 98.44 120 TYR A CA 1
ATOM 974 C C . TYR A 1 120 ? -14.912 5.839 3.721 1.00 98.44 120 TYR A C 1
ATOM 976 O O . TYR A 1 120 ? -14.128 5.709 2.779 1.00 98.44 120 TYR A O 1
ATOM 984 N N . LYS A 1 121 ? -16.016 6.589 3.620 1.00 98.00 121 LYS A N 1
ATOM 985 C CA . LYS A 1 121 ? -16.378 7.311 2.393 1.00 98.00 121 LYS A CA 1
ATOM 986 C C . LYS A 1 121 ? -15.340 8.369 2.035 1.00 98.00 121 LYS A C 1
ATOM 988 O O . LYS A 1 121 ? -14.979 8.468 0.866 1.00 98.00 121 LYS A O 1
ATOM 993 N N . ALA A 1 122 ? -14.819 9.099 3.020 1.00 97.50 122 ALA A N 1
ATOM 994 C CA . ALA A 1 122 ? -13.741 10.055 2.794 1.00 97.50 122 ALA A CA 1
ATOM 995 C C . ALA A 1 122 ? -12.477 9.381 2.238 1.00 97.50 122 ALA A C 1
ATOM 997 O O . ALA A 1 122 ? -11.896 9.867 1.271 1.00 97.50 122 ALA A O 1
ATOM 998 N N . TYR A 1 123 ? -12.097 8.218 2.778 1.00 97.62 123 TYR A N 1
ATOM 999 C CA . TYR A 1 123 ? -10.964 7.444 2.266 1.00 97.62 123 TYR A CA 1
ATOM 1000 C C . TYR A 1 123 ? -11.154 6.977 0.814 1.00 97.62 123 TYR A C 1
ATOM 1002 O O . TYR A 1 123 ? -10.212 7.039 0.019 1.00 97.62 123 TYR A O 1
ATOM 1010 N N . LEU A 1 124 ? -12.360 6.521 0.459 1.00 96.88 124 LEU A N 1
ATOM 1011 C CA . LEU A 1 124 ? -12.688 6.122 -0.914 1.00 96.88 124 LEU A CA 1
ATOM 1012 C C . LEU A 1 124 ? -12.752 7.304 -1.888 1.00 96.88 124 LEU A C 1
ATOM 1014 O O . LEU A 1 124 ? -12.514 7.121 -3.079 1.00 96.88 124 LEU A O 1
ATOM 1018 N N . ALA A 1 125 ? -13.087 8.497 -1.399 1.00 96.38 125 ALA A N 1
ATOM 1019 C CA . ALA A 1 125 ? -13.249 9.688 -2.224 1.00 96.38 125 ALA A CA 1
ATOM 1020 C C . ALA A 1 125 ? -11.930 10.420 -2.527 1.00 96.38 125 ALA A C 1
ATOM 1022 O O . ALA A 1 125 ? -11.942 11.390 -3.282 1.00 96.38 125 ALA A O 1
ATOM 1023 N N . ARG A 1 126 ? -10.790 9.976 -1.978 1.00 96.75 126 ARG A N 1
ATOM 1024 C CA . ARG A 1 126 ? -9.483 10.615 -2.205 1.00 96.75 126 ARG A CA 1
ATOM 1025 C C . ARG A 1 126 ? -9.163 10.726 -3.693 1.00 96.75 126 ARG A C 1
ATOM 1027 O O . ARG A 1 126 ? -9.152 9.731 -4.418 1.00 96.75 126 ARG A O 1
ATOM 1034 N N . GLY A 1 127 ? -8.884 11.947 -4.138 1.00 96.69 127 GLY A N 1
ATOM 1035 C CA . GLY A 1 127 ? -8.625 12.249 -5.542 1.00 96.69 127 GLY A CA 1
ATOM 1036 C C . GLY A 1 127 ? -9.874 12.185 -6.424 1.00 96.69 127 GLY A C 1
ATOM 1037 O O . GLY A 1 127 ? -9.746 12.067 -7.639 1.00 96.69 127 GLY A O 1
ATOM 1038 N N . ASN A 1 128 ? -11.075 12.234 -5.842 1.00 96.69 128 ASN A N 1
ATOM 1039 C CA . ASN A 1 128 ? -12.348 12.203 -6.560 1.00 96.69 128 ASN A CA 1
ATOM 1040 C C . ASN A 1 128 ? -13.391 13.171 -5.960 1.00 96.69 128 ASN A C 1
ATOM 1042 O O . ASN A 1 128 ? -14.586 12.879 -5.929 1.00 96.69 128 ASN A O 1
ATOM 1046 N N . ASN A 1 129 ? -12.939 14.326 -5.472 1.00 94.88 129 ASN A N 1
ATOM 1047 C CA . ASN A 1 129 ? -13.769 15.312 -4.773 1.00 94.88 129 ASN A CA 1
ATOM 1048 C C . ASN A 1 129 ? -14.106 16.561 -5.613 1.00 94.88 129 ASN A C 1
ATOM 1050 O O . ASN A 1 129 ? -14.704 17.497 -5.088 1.00 94.88 129 ASN A O 1
ATOM 1054 N N . ASN A 1 130 ? -13.742 16.601 -6.902 1.00 95.81 130 ASN A N 1
ATOM 1055 C CA . ASN A 1 130 ? -13.900 17.770 -7.784 1.00 95.81 130 ASN A CA 1
ATOM 1056 C C . ASN A 1 130 ? -13.238 19.044 -7.220 1.00 95.81 130 ASN A C 1
ATOM 1058 O O . ASN A 1 130 ? -13.770 20.146 -7.342 1.00 95.81 130 ASN A O 1
ATOM 1062 N N . ASN A 1 131 ? -12.083 18.881 -6.576 1.00 95.38 131 ASN A N 1
ATOM 1063 C CA . ASN A 1 131 ? -11.289 19.948 -5.971 1.00 95.38 131 ASN A CA 1
ATOM 1064 C C . ASN A 1 131 ? -9.914 20.060 -6.671 1.00 95.38 131 ASN A C 1
ATOM 1066 O O . ASN A 1 131 ? -9.658 19.407 -7.682 1.00 95.38 131 ASN A O 1
ATOM 1070 N N . ALA A 1 132 ? -9.005 20.871 -6.121 1.00 95.94 132 ALA A N 1
ATOM 1071 C CA . ALA A 1 132 ? -7.652 21.041 -6.662 1.00 95.94 132 ALA A CA 1
ATOM 1072 C C . ALA A 1 132 ? -6.788 19.760 -6.636 1.00 95.94 132 ALA A C 1
ATOM 1074 O O . ALA A 1 132 ? -5.804 19.681 -7.365 1.00 95.94 132 ALA A O 1
ATOM 1075 N N . ASN A 1 133 ? -7.160 18.765 -5.827 1.00 97.31 133 ASN A N 1
ATOM 1076 C CA . ASN A 1 133 ? -6.465 17.487 -5.689 1.00 97.31 133 ASN A CA 1
ATOM 1077 C C . ASN A 1 133 ? -7.165 16.353 -6.470 1.00 97.31 133 ASN A C 1
ATOM 1079 O O . ASN A 1 133 ? -6.885 15.175 -6.243 1.00 97.31 133 ASN A O 1
ATOM 1083 N N . ASP A 1 134 ? -8.090 16.671 -7.381 1.00 97.44 134 ASP A N 1
ATOM 1084 C CA . ASP A 1 134 ? -8.804 15.659 -8.156 1.00 97.44 134 ASP A CA 1
ATOM 1085 C C . ASP A 1 134 ? -7.878 14.925 -9.139 1.00 97.44 134 ASP A C 1
ATOM 1087 O O . ASP A 1 134 ? -7.086 15.522 -9.869 1.00 97.44 134 ASP A O 1
ATOM 1091 N N . ASN A 1 135 ? -7.999 13.601 -9.183 1.00 98.31 135 ASN A N 1
ATOM 1092 C CA . ASN A 1 135 ? -7.154 12.725 -9.981 1.00 98.31 135 ASN A CA 1
ATOM 1093 C C . ASN A 1 135 ? -7.881 12.086 -11.169 1.00 98.31 135 ASN A C 1
ATOM 1095 O O . ASN A 1 135 ? -7.237 11.344 -11.914 1.00 98.31 135 ASN A O 1
ATOM 1099 N N . LYS A 1 136 ? -9.171 12.369 -11.414 1.00 97.88 136 LYS A N 1
ATOM 1100 C CA . LYS A 1 136 ? -9.914 11.775 -12.544 1.00 97.88 136 LYS A CA 1
ATOM 1101 C C . LYS A 1 136 ? -9.282 12.104 -13.895 1.00 97.88 136 LYS A C 1
ATOM 1103 O O . LYS A 1 136 ? -9.065 11.219 -14.721 1.00 97.88 136 LYS A O 1
ATOM 1108 N N . GLU A 1 137 ? -8.951 13.371 -14.127 1.00 97.81 137 GLU A N 1
ATOM 1109 C CA . GLU A 1 137 ? -8.311 13.774 -15.383 1.00 97.81 137 GLU A CA 1
ATOM 1110 C C . GLU A 1 137 ? -6.854 13.313 -15.462 1.00 97.81 137 GLU A C 1
ATOM 1112 O O . GLU A 1 137 ? -6.384 12.918 -16.530 1.00 97.81 137 GLU A O 1
ATOM 1117 N N . VAL A 1 138 ? -6.143 13.332 -14.330 1.00 98.44 138 VAL A N 1
ATOM 1118 C CA . VAL A 1 138 ? -4.748 12.882 -14.232 1.00 98.44 138 VAL A CA 1
ATOM 1119 C C . VAL A 1 138 ? -4.648 11.408 -14.622 1.00 98.44 138 VAL A C 1
ATOM 1121 O O . VAL A 1 138 ? -3.868 11.060 -15.511 1.00 98.44 138 VAL A O 1
ATOM 1124 N N . ILE A 1 139 ? -5.481 10.540 -14.036 1.00 98.25 139 ILE A N 1
ATOM 1125 C CA . ILE A 1 139 ? -5.469 9.107 -14.349 1.00 98.25 139 ILE A CA 1
ATOM 1126 C C . ILE A 1 139 ? -5.905 8.838 -15.793 1.00 98.25 139 ILE A C 1
ATOM 1128 O O . ILE A 1 139 ? -5.280 8.020 -16.466 1.00 98.25 139 ILE A O 1
ATOM 1132 N N . ALA A 1 140 ? -6.898 9.564 -16.320 1.00 98.38 140 ALA A N 1
ATOM 1133 C CA . ALA A 1 140 ? -7.314 9.428 -17.716 1.00 98.38 140 ALA A CA 1
ATOM 1134 C C . ALA A 1 140 ? -6.170 9.764 -18.694 1.00 98.38 140 ALA A C 1
ATOM 1136 O O . ALA A 1 140 ? -5.925 9.015 -19.645 1.00 98.38 140 ALA A O 1
ATOM 1137 N N . LYS A 1 141 ? -5.417 10.842 -18.429 1.00 98.62 141 LYS A N 1
ATOM 1138 C CA . LYS A 1 141 ? -4.225 11.216 -19.211 1.00 98.62 141 LYS A CA 1
ATOM 1139 C C . LYS A 1 141 ? -3.128 10.156 -19.105 1.00 98.62 141 LYS A C 1
ATOM 1141 O O . LYS A 1 141 ? -2.594 9.745 -20.134 1.00 98.62 141 LYS A O 1
ATOM 1146 N N . ILE A 1 142 ? -2.846 9.650 -17.899 1.00 98.69 142 ILE A N 1
ATOM 1147 C CA . ILE A 1 142 ? -1.877 8.561 -17.686 1.00 98.69 142 ILE A CA 1
ATOM 1148 C C . ILE A 1 142 ? -2.252 7.325 -18.513 1.00 98.69 142 ILE A C 1
ATOM 1150 O O . ILE A 1 142 ? -1.394 6.762 -19.192 1.00 98.69 142 ILE A O 1
ATOM 1154 N N . LEU A 1 143 ? -3.518 6.897 -18.482 1.00 98.38 143 LEU A N 1
ATOM 1155 C CA . LEU A 1 143 ? -3.978 5.718 -19.223 1.00 98.38 143 LEU A CA 1
ATOM 1156 C C . LEU A 1 143 ? -3.846 5.907 -20.738 1.00 98.38 143 LEU A C 1
ATOM 1158 O O . LEU A 1 143 ? -3.356 5.006 -21.420 1.00 98.38 143 LEU A O 1
ATOM 1162 N N . LYS A 1 144 ? -4.212 7.088 -21.254 1.00 98.56 144 LYS A N 1
ATOM 1163 C CA . LYS A 1 144 ? -4.049 7.430 -22.674 1.00 98.56 144 LYS A CA 1
ATOM 1164 C C . LYS A 1 144 ? -2.579 7.376 -23.099 1.00 98.56 144 LYS A C 1
ATOM 1166 O O . LYS A 1 144 ? -2.256 6.710 -24.077 1.00 98.56 144 LYS A O 1
ATOM 1171 N N . LEU A 1 145 ? -1.692 8.016 -22.337 1.00 98.75 145 LEU A N 1
ATOM 1172 C CA . LEU A 1 145 ? -0.256 8.058 -22.624 1.00 98.75 145 LEU A CA 1
ATOM 1173 C C . LEU A 1 145 ? 0.406 6.678 -22.508 1.00 98.75 145 LEU A C 1
ATOM 1175 O O . LEU A 1 145 ? 1.273 6.340 -23.308 1.00 98.75 145 LEU A O 1
ATOM 1179 N N . ARG A 1 146 ? -0.013 5.846 -21.546 1.00 98.50 146 ARG A N 1
ATOM 1180 C CA . ARG A 1 146 ? 0.466 4.459 -21.421 1.00 98.50 146 ARG A CA 1
ATOM 1181 C C . ARG A 1 146 ? 0.054 3.597 -22.611 1.00 98.50 146 ARG A C 1
ATOM 1183 O O . ARG A 1 146 ? 0.862 2.797 -23.075 1.00 98.50 146 ARG A O 1
ATOM 1190 N N . MET A 1 147 ? -1.176 3.760 -23.098 1.00 98.38 147 MET A N 1
ATOM 1191 C CA . MET A 1 147 ? -1.641 3.080 -24.308 1.00 98.38 147 MET A CA 1
ATOM 1192 C C . MET A 1 147 ? -0.833 3.534 -25.528 1.00 98.38 147 MET A C 1
ATOM 1194 O O . MET A 1 147 ? -0.250 2.701 -26.214 1.00 98.38 147 MET A O 1
ATOM 1198 N N . GLU A 1 148 ? -0.707 4.849 -25.728 1.00 98.38 148 GLU A N 1
ATOM 1199 C CA . GLU A 1 148 ? 0.068 5.431 -26.828 1.00 98.38 148 GLU A CA 1
ATOM 1200 C C . GLU A 1 148 ? 1.524 4.945 -26.817 1.00 98.38 148 GLU A C 1
ATOM 1202 O O . GLU A 1 148 ? 2.023 4.476 -27.839 1.00 98.38 148 GLU A O 1
ATOM 1207 N N . LYS A 1 149 ? 2.185 4.967 -25.651 1.00 98.31 149 LYS A N 1
ATOM 1208 C CA . LYS A 1 149 ? 3.541 4.430 -25.467 1.00 98.31 149 LYS A CA 1
ATOM 1209 C C . LYS A 1 149 ? 3.641 2.967 -25.888 1.00 98.31 149 LYS A C 1
ATOM 1211 O O . LYS A 1 149 ? 4.582 2.599 -26.584 1.00 98.31 149 LYS A O 1
ATOM 1216 N N . ALA A 1 150 ? 2.698 2.135 -25.452 1.00 97.75 150 ALA A N 1
ATOM 1217 C CA . ALA A 1 150 ? 2.702 0.716 -25.778 1.00 97.75 150 ALA A CA 1
ATOM 1218 C C . ALA A 1 150 ? 2.540 0.489 -27.286 1.00 97.75 150 ALA A C 1
ATOM 1220 O O . ALA A 1 150 ? 3.324 -0.256 -27.869 1.00 97.75 150 ALA A O 1
ATOM 1221 N N . ASN A 1 151 ? 1.595 1.182 -27.928 1.00 97.69 151 ASN A N 1
ATOM 1222 C CA . ASN A 1 151 ? 1.384 1.079 -29.372 1.00 97.69 151 ASN A CA 1
ATOM 1223 C C . ASN A 1 151 ? 2.589 1.571 -30.178 1.00 97.69 151 ASN A C 1
ATOM 1225 O O . ASN A 1 151 ? 2.969 0.932 -31.156 1.00 97.69 151 ASN A O 1
ATOM 1229 N N . LEU A 1 152 ? 3.223 2.660 -29.742 1.00 97.44 152 LEU A N 1
ATOM 1230 C CA . LEU A 1 152 ? 4.430 3.199 -30.364 1.00 97.44 152 LEU A CA 1
ATOM 1231 C C . LEU A 1 152 ? 5.593 2.193 -30.318 1.00 97.44 152 LEU A C 1
ATOM 1233 O O . LEU A 1 152 ? 6.371 2.123 -31.263 1.00 97.44 152 LEU A O 1
ATOM 1237 N N . LEU A 1 153 ? 5.660 1.373 -29.266 1.00 97.00 153 LEU A N 1
ATOM 1238 C CA . LEU A 1 153 ? 6.631 0.288 -29.092 1.00 97.00 153 LEU A CA 1
ATOM 1239 C C . LEU A 1 153 ? 6.174 -1.058 -29.692 1.00 97.00 153 LEU A C 1
ATOM 1241 O O . LEU A 1 153 ? 6.812 -2.078 -29.451 1.00 97.00 153 LEU A O 1
ATOM 1245 N N . GLY A 1 154 ? 5.075 -1.085 -30.454 1.00 95.62 154 GLY A N 1
ATOM 1246 C CA . GLY A 1 154 ? 4.591 -2.284 -31.150 1.00 95.62 154 GLY A CA 1
ATOM 1247 C C . GLY A 1 154 ? 3.701 -3.220 -30.324 1.00 95.62 154 GLY A C 1
ATOM 1248 O O . GLY A 1 154 ? 3.351 -4.300 -30.794 1.00 95.62 154 GLY A O 1
ATOM 1249 N N . PHE A 1 155 ? 3.289 -2.825 -29.118 1.00 95.88 155 PHE A N 1
ATOM 1250 C CA . PHE A 1 155 ? 2.393 -3.610 -28.265 1.00 95.88 155 PHE A CA 1
ATOM 1251 C C . PHE A 1 155 ? 0.931 -3.190 -28.447 1.00 95.88 155 PHE A C 1
ATOM 1253 O O . PHE A 1 155 ? 0.616 -2.021 -28.667 1.00 95.88 155 PHE A O 1
ATOM 1260 N N . LYS A 1 156 ? -0.000 -4.142 -28.317 1.00 95.94 156 LYS A N 1
ATOM 1261 C CA . LYS A 1 156 ? -1.440 -3.871 -28.461 1.00 95.94 156 LYS A CA 1
ATOM 1262 C C . LYS A 1 156 ? -1.985 -3.044 -27.298 1.00 95.94 156 LYS A C 1
ATOM 1264 O O . LYS A 1 156 ? -2.787 -2.139 -27.518 1.00 95.94 156 LYS A O 1
ATOM 1269 N N . THR A 1 157 ? -1.559 -3.357 -26.076 1.00 96.50 157 THR A N 1
ATOM 1270 C CA . THR A 1 157 ? -1.991 -2.669 -24.858 1.00 96.50 157 THR A CA 1
ATOM 1271 C C . THR A 1 157 ? -0.820 -2.361 -23.931 1.00 96.50 157 THR A C 1
ATOM 1273 O O . THR A 1 157 ? 0.237 -2.991 -23.992 1.00 96.50 157 THR A O 1
ATOM 1276 N N . SER A 1 158 ? -1.033 -1.433 -22.993 1.00 96.31 158 SER A N 1
ATOM 1277 C CA . SER A 1 158 ? -0.068 -1.192 -21.913 1.00 96.31 158 SER A CA 1
ATOM 1278 C C . SER A 1 158 ? 0.193 -2.434 -21.058 1.00 96.31 158 SER A C 1
ATOM 1280 O O . SER A 1 158 ? 1.290 -2.548 -20.517 1.00 96.31 158 SER A O 1
ATOM 1282 N N . ALA A 1 159 ? -0.776 -3.341 -20.909 1.00 96.88 159 ALA A N 1
ATOM 1283 C CA . ALA A 1 159 ? -0.580 -4.573 -20.152 1.00 96.88 159 ALA A CA 1
ATOM 1284 C C . ALA A 1 159 ? 0.384 -5.515 -20.883 1.00 96.88 159 ALA A C 1
ATOM 1286 O O . ALA A 1 159 ? 1.299 -6.035 -20.254 1.00 96.88 159 ALA A O 1
ATOM 1287 N N . ASP A 1 160 ? 0.243 -5.661 -22.203 1.00 95.12 160 ASP A N 1
ATOM 1288 C CA . ASP A 1 160 ? 1.137 -6.503 -23.008 1.00 95.12 160 ASP A CA 1
ATOM 1289 C C . ASP A 1 160 ? 2.583 -5.985 -22.946 1.00 95.12 160 ASP A C 1
ATOM 1291 O O . ASP A 1 160 ? 3.509 -6.757 -22.710 1.00 95.12 160 ASP A O 1
ATOM 1295 N N . PHE A 1 161 ? 2.778 -4.662 -23.040 1.00 95.69 161 PHE A N 1
ATOM 1296 C CA . PHE A 1 161 ? 4.101 -4.046 -22.878 1.00 95.69 161 PHE A CA 1
ATOM 1297 C C . PHE A 1 161 ? 4.712 -4.298 -21.491 1.00 95.69 161 PHE A C 1
ATOM 1299 O O . PHE A 1 161 ? 5.907 -4.592 -21.376 1.00 95.69 161 PHE A O 1
ATOM 1306 N N . LEU A 1 162 ? 3.920 -4.151 -20.424 1.00 95.06 162 LEU A N 1
ATOM 1307 C CA . LEU A 1 162 ? 4.395 -4.345 -19.052 1.00 95.06 162 LEU A CA 1
ATOM 1308 C C . LEU A 1 162 ? 4.708 -5.818 -18.763 1.00 95.06 162 LEU A C 1
ATOM 1310 O O . LEU A 1 162 ? 5.711 -6.099 -18.114 1.00 95.06 162 LEU A O 1
ATOM 1314 N N . LEU A 1 163 ? 3.882 -6.743 -19.257 1.00 96.12 163 LEU A N 1
ATOM 1315 C CA . LEU A 1 163 ? 3.975 -8.170 -18.949 1.00 96.12 163 LEU A CA 1
ATOM 1316 C C . LEU A 1 163 ? 5.020 -8.918 -19.777 1.00 96.12 163 LEU A C 1
ATOM 1318 O O . LEU A 1 163 ? 5.513 -9.940 -19.301 1.00 96.12 163 LEU A O 1
ATOM 1322 N N . ASP A 1 164 ? 5.411 -8.406 -20.943 1.00 91.81 164 ASP A N 1
ATOM 1323 C CA . ASP A 1 164 ? 6.434 -8.999 -21.819 1.00 91.81 164 ASP A CA 1
ATOM 1324 C C . ASP A 1 164 ? 7.725 -9.401 -21.067 1.00 91.81 164 ASP A C 1
ATOM 1326 O O . ASP A 1 164 ? 8.250 -10.512 -21.224 1.00 91.81 164 ASP A O 1
ATOM 1330 N N . ASN A 1 165 ? 8.184 -8.545 -20.144 1.00 90.31 165 ASN A N 1
ATOM 1331 C CA . ASN A 1 165 ? 9.377 -8.806 -19.332 1.00 90.31 165 ASN A CA 1
ATOM 1332 C C . ASN A 1 165 ? 9.089 -9.420 -17.948 1.00 90.31 165 ASN A C 1
ATOM 1334 O O . ASN A 1 165 ? 9.956 -9.452 -17.083 1.00 90.31 165 ASN A O 1
ATOM 1338 N N . THR A 1 166 ? 7.876 -9.918 -17.718 1.00 94.38 166 THR A N 1
ATOM 1339 C CA . THR A 1 166 ? 7.496 -10.597 -16.467 1.00 94.38 166 THR A CA 1
ATOM 1340 C C . THR A 1 166 ? 7.459 -12.111 -16.655 1.00 94.38 166 THR A C 1
ATOM 1342 O O . THR A 1 166 ? 7.540 -12.606 -17.781 1.00 94.38 166 THR A O 1
ATOM 1345 N N . MET A 1 167 ? 7.307 -12.864 -15.564 1.00 94.69 167 MET A N 1
ATOM 1346 C CA . MET A 1 167 ? 7.087 -14.316 -15.624 1.00 94.69 167 MET A CA 1
ATOM 1347 C C . MET A 1 167 ? 5.707 -14.677 -16.189 1.00 94.69 167 MET A C 1
ATOM 1349 O O . MET A 1 167 ? 5.570 -15.700 -16.848 1.00 94.69 167 MET A O 1
ATOM 1353 N N . ALA A 1 168 ? 4.694 -13.831 -15.969 1.00 95.44 168 ALA A N 1
ATOM 1354 C CA . ALA A 1 168 ? 3.323 -14.097 -16.407 1.00 95.44 168 ALA A CA 1
ATOM 1355 C C . ALA A 1 168 ? 3.127 -13.937 -17.925 1.00 95.44 168 ALA A C 1
ATOM 1357 O O . ALA A 1 168 ? 2.227 -14.554 -18.490 1.00 95.44 168 ALA A O 1
ATOM 1358 N N . LYS A 1 169 ? 3.978 -13.134 -18.583 1.00 92.19 169 LYS A N 1
ATOM 1359 C CA . LYS A 1 169 ? 4.049 -12.877 -20.037 1.00 92.19 169 LYS A CA 1
ATOM 1360 C C . LYS A 1 169 ? 2.832 -12.227 -20.691 1.00 92.19 169 LYS A C 1
ATOM 1362 O O . LYS A 1 169 ? 3.011 -11.343 -21.519 1.00 92.19 169 LYS A O 1
ATOM 1367 N N . THR A 1 170 ? 1.613 -12.628 -20.346 1.00 94.19 170 THR A N 1
ATOM 1368 C CA . THR A 1 170 ? 0.390 -12.211 -21.039 1.00 94.19 170 THR A CA 1
ATOM 1369 C C . THR A 1 170 ? -0.706 -11.811 -20.064 1.00 94.19 170 THR A C 1
ATOM 1371 O O . THR A 1 170 ? -0.813 -12.344 -18.958 1.00 94.19 170 THR A O 1
ATOM 1374 N N . SER A 1 171 ? -1.555 -10.881 -20.496 1.00 94.44 171 SER A N 1
ATOM 1375 C CA . SER A 1 171 ? -2.730 -10.453 -19.733 1.00 94.44 171 SER A CA 1
ATOM 1376 C C . SER A 1 171 ? -3.727 -11.597 -19.518 1.00 94.44 171 SER A C 1
ATOM 1378 O O . SER A 1 171 ? -4.311 -11.693 -18.442 1.00 94.44 171 SER A O 1
ATOM 1380 N N . THR A 1 172 ? -3.863 -12.511 -20.485 1.00 95.06 172 THR A N 1
ATOM 1381 C CA . THR A 1 172 ? -4.691 -13.720 -20.358 1.00 95.06 172 THR A CA 1
ATOM 1382 C C . THR A 1 172 ? -4.227 -14.609 -19.209 1.00 95.06 172 THR A C 1
ATOM 1384 O O . THR A 1 172 ? -5.032 -14.917 -18.339 1.00 95.06 172 THR A O 1
ATOM 1387 N N . ALA A 1 173 ? -2.933 -14.946 -19.136 1.00 96.44 173 ALA A N 1
ATOM 1388 C CA . ALA A 1 173 ? -2.407 -15.778 -18.051 1.00 96.44 173 ALA A CA 1
ATOM 1389 C C . ALA A 1 173 ? -2.642 -15.146 -16.666 1.00 96.44 173 ALA A C 1
ATOM 1391 O O . ALA A 1 173 ? -3.000 -15.841 -15.715 1.00 96.44 173 ALA A O 1
ATOM 1392 N N . VAL A 1 174 ? -2.498 -13.818 -16.562 1.00 97.06 174 VAL A N 1
ATOM 1393 C CA . VAL A 1 174 ? -2.813 -13.073 -15.332 1.00 97.06 174 VAL A CA 1
ATOM 1394 C C . VAL A 1 174 ? -4.297 -13.192 -14.984 1.00 97.06 174 VAL A C 1
ATOM 1396 O O . VAL A 1 174 ? -4.636 -13.538 -13.854 1.00 97.06 174 VAL A O 1
ATOM 1399 N N . MET A 1 175 ? -5.193 -12.921 -15.936 1.00 97.38 175 MET A N 1
ATOM 1400 C CA . MET A 1 175 ? -6.635 -12.936 -15.680 1.00 97.38 175 MET A CA 1
ATOM 1401 C C . MET A 1 175 ? -7.162 -14.338 -15.379 1.00 97.38 175 MET A C 1
ATOM 1403 O O . MET A 1 175 ? -7.999 -14.479 -14.491 1.00 97.38 175 MET A O 1
ATOM 1407 N N . ASP A 1 176 ? -6.652 -15.374 -16.042 1.00 97.75 176 ASP A N 1
ATOM 1408 C CA . ASP A 1 176 ? -7.025 -16.764 -15.768 1.00 97.75 176 ASP A CA 1
ATOM 1409 C C . ASP A 1 176 ? -6.633 -17.173 -14.346 1.00 97.75 176 ASP A C 1
ATOM 1411 O O . ASP A 1 176 ? -7.444 -17.757 -13.620 1.00 97.75 176 ASP A O 1
ATOM 1415 N N . PHE A 1 177 ? -5.428 -16.795 -13.905 1.00 97.62 177 PHE A N 1
ATOM 1416 C CA . PHE A 1 177 ? -4.988 -17.005 -12.528 1.00 97.62 177 PHE A CA 1
ATOM 1417 C C . PHE A 1 177 ? -5.890 -16.268 -11.523 1.00 97.62 177 PHE A C 1
ATOM 1419 O O . PHE A 1 177 ? -6.401 -16.880 -10.581 1.00 97.62 177 PHE A O 1
ATOM 1426 N N . LEU A 1 178 ? -6.152 -14.973 -11.743 1.00 97.81 178 LEU A N 1
ATOM 1427 C CA . LEU A 1 178 ? -6.999 -14.164 -10.858 1.00 97.81 178 LEU A CA 1
ATOM 1428 C C . LEU A 1 178 ? -8.445 -14.679 -10.802 1.00 97.81 178 LEU A C 1
ATOM 1430 O O . LEU A 1 178 ? -9.022 -14.771 -9.719 1.00 97.81 178 LEU A O 1
ATOM 1434 N N . HIS A 1 179 ? -9.031 -15.065 -11.937 1.00 97.81 179 HIS A N 1
ATOM 1435 C CA . HIS A 1 179 ? -10.364 -15.668 -11.987 1.00 97.81 179 HIS A CA 1
ATOM 1436 C C . HIS A 1 179 ? -10.404 -17.042 -11.308 1.00 97.81 179 HIS A C 1
ATOM 1438 O O . HIS A 1 179 ? -11.405 -17.381 -10.668 1.00 97.81 179 HIS A O 1
ATOM 1444 N N . GLY A 1 180 ? -9.318 -17.816 -11.403 1.00 97.81 180 GLY A N 1
ATOM 1445 C CA . GLY A 1 180 ? -9.137 -19.062 -10.664 1.00 97.81 180 GLY A CA 1
ATOM 1446 C C . GLY A 1 180 ? -9.239 -18.853 -9.153 1.00 97.81 180 GLY A C 1
ATOM 1447 O O . GLY A 1 180 ? -9.996 -19.564 -8.494 1.00 97.81 180 GLY A O 1
ATOM 1448 N N . LEU A 1 181 ? -8.562 -17.832 -8.616 1.00 97.50 181 LEU A N 1
ATOM 1449 C CA . LEU A 1 181 ? -8.662 -17.451 -7.201 1.00 97.50 181 LEU A CA 1
ATOM 1450 C C . LEU A 1 181 ? -10.057 -16.920 -6.844 1.00 97.50 181 LEU A C 1
ATOM 1452 O O . LEU A 1 181 ? -10.658 -17.348 -5.855 1.00 97.50 181 LEU A O 1
ATOM 1456 N N . TRP A 1 182 ? -10.601 -16.023 -7.671 1.00 97.75 182 TRP A N 1
ATOM 1457 C CA . TRP A 1 182 ? -11.897 -15.378 -7.447 1.00 97.75 182 TRP A CA 1
ATOM 1458 C C . TRP A 1 182 ? -13.039 -16.386 -7.295 1.00 97.75 182 TRP A C 1
ATOM 1460 O O . TRP A 1 182 ? -13.909 -16.219 -6.437 1.00 97.75 182 TRP A O 1
ATOM 1470 N N . ARG A 1 183 ? -13.008 -17.469 -8.084 1.00 98.00 183 ARG A N 1
ATOM 1471 C CA . ARG A 1 183 ? -13.983 -18.567 -8.029 1.00 98.00 183 ARG A CA 1
ATOM 1472 C C . ARG A 1 183 ? -14.141 -19.146 -6.621 1.00 98.00 183 ARG A C 1
ATOM 1474 O O . ARG A 1 183 ? -15.261 -19.472 -6.235 1.00 98.00 183 ARG A O 1
ATOM 1481 N N . TYR A 1 184 ? -13.050 -19.265 -5.867 1.00 97.50 184 TYR A N 1
ATOM 1482 C CA . TYR A 1 184 ? -13.058 -19.833 -4.515 1.00 97.50 184 TYR A CA 1
ATOM 1483 C C . TYR A 1 184 ? -13.180 -18.767 -3.422 1.00 97.50 184 TYR A C 1
ATOM 1485 O O . TYR A 1 184 ? -13.821 -19.015 -2.400 1.00 97.50 184 TYR A O 1
ATOM 1493 N N . ALA A 1 185 ? -12.617 -17.576 -3.643 1.00 97.69 185 ALA A N 1
ATOM 1494 C CA . ALA A 1 185 ? -12.652 -16.485 -2.674 1.00 97.69 185 ALA A CA 1
ATOM 1495 C C . ALA A 1 185 ? -14.049 -15.853 -2.540 1.00 97.69 185 ALA A C 1
ATOM 1497 O O . ALA A 1 185 ? -14.512 -15.613 -1.426 1.00 97.69 185 ALA A O 1
ATOM 1498 N N . LEU A 1 186 ? -14.764 -15.625 -3.652 1.00 97.56 186 LEU A N 1
ATOM 1499 C CA . LEU A 1 186 ? -16.049 -14.917 -3.622 1.00 97.56 186 LEU A CA 1
ATOM 1500 C C . LEU A 1 186 ? -17.133 -15.642 -2.795 1.00 97.56 186 LEU A C 1
ATOM 1502 O O . LEU A 1 186 ? -17.812 -14.971 -2.014 1.00 97.56 186 LEU A O 1
ATOM 1506 N N . PRO A 1 187 ? -17.331 -16.974 -2.900 1.00 98.19 187 PRO A N 1
ATOM 1507 C CA . PRO A 1 187 ? -18.278 -17.678 -2.036 1.00 98.19 187 PRO A CA 1
ATOM 1508 C C . PRO A 1 187 ? -17.945 -17.558 -0.543 1.00 98.19 187 PRO A C 1
ATOM 1510 O O . PRO A 1 187 ? -18.861 -17.450 0.269 1.00 98.19 187 PRO A O 1
ATOM 1513 N N . LYS A 1 188 ? -16.654 -17.538 -0.179 1.00 97.31 188 LYS A N 1
ATOM 1514 C CA . LYS A 1 188 ? -16.210 -17.362 1.212 1.00 97.31 188 LYS A CA 1
ATOM 1515 C C . LYS A 1 188 ? -16.489 -15.953 1.720 1.00 97.31 188 LYS A C 1
ATOM 1517 O O . LYS A 1 188 ? -17.169 -15.823 2.730 1.00 97.31 188 LYS A O 1
ATOM 1522 N N . ALA A 1 189 ? -16.123 -14.926 0.954 1.00 96.19 189 ALA A N 1
ATOM 1523 C CA . ALA A 1 189 ? -16.429 -13.537 1.297 1.00 96.19 189 ALA A CA 1
ATOM 1524 C C . ALA A 1 189 ? -17.944 -13.290 1.449 1.00 96.19 189 ALA A C 1
ATOM 1526 O O . ALA A 1 189 ? -18.377 -12.576 2.349 1.00 96.19 189 ALA A O 1
ATOM 1527 N N . LYS A 1 190 ? -18.781 -13.919 0.607 1.00 96.69 190 LYS A N 1
ATOM 1528 C CA . LYS A 1 190 ? -20.248 -13.859 0.745 1.00 96.69 190 LYS A CA 1
ATOM 1529 C C . LYS A 1 190 ? -20.748 -14.533 2.024 1.00 96.69 190 LYS A C 1
ATOM 1531 O O . LYS A 1 190 ? -21.676 -14.022 2.646 1.00 96.69 190 LYS A O 1
ATOM 1536 N N . ALA A 1 191 ? -20.167 -15.672 2.401 1.00 96.19 191 ALA A N 1
ATOM 1537 C CA . ALA A 1 191 ? -20.516 -16.360 3.641 1.00 96.19 191 ALA A CA 1
ATOM 1538 C C . ALA A 1 191 ? -20.116 -15.531 4.873 1.00 96.19 191 ALA A C 1
ATOM 1540 O O . ALA A 1 191 ? -20.930 -15.369 5.776 1.00 96.19 191 ALA A O 1
ATOM 1541 N N . GLU A 1 192 ? -18.919 -14.942 4.869 1.00 95.56 192 GLU A N 1
ATOM 1542 C CA . GLU A 1 192 ? -18.437 -14.036 5.921 1.00 95.56 192 GLU A CA 1
ATOM 1543 C C . GLU A 1 192 ? -19.330 -12.795 6.049 1.00 95.56 192 GLU A C 1
ATOM 1545 O O . GLU A 1 192 ? -19.790 -12.477 7.143 1.00 95.56 192 GLU A O 1
ATOM 1550 N N . ALA A 1 193 ? -19.684 -12.148 4.933 1.00 95.81 193 ALA A N 1
ATOM 1551 C CA . ALA A 1 193 ? -20.611 -11.016 4.941 1.00 95.81 193 ALA A CA 1
ATOM 1552 C C . ALA A 1 193 ? -21.993 -11.394 5.507 1.00 95.81 193 ALA A C 1
ATOM 1554 O O . ALA A 1 193 ? -22.606 -10.613 6.235 1.00 95.81 193 ALA A O 1
ATOM 1555 N N . ALA A 1 194 ? -22.487 -12.604 5.215 1.00 95.50 194 ALA A N 1
ATOM 1556 C CA . ALA A 1 194 ? -23.740 -13.101 5.781 1.00 95.50 194 ALA A CA 1
ATOM 1557 C C . ALA A 1 194 ? -23.636 -13.377 7.292 1.00 95.50 194 ALA A C 1
ATOM 1559 O O . ALA A 1 194 ? -24.608 -13.173 8.016 1.00 95.50 194 ALA A O 1
ATOM 1560 N N . GLU A 1 195 ? -22.482 -13.826 7.791 1.00 94.06 195 GLU A N 1
ATOM 1561 C CA . GLU A 1 195 ? -22.232 -13.951 9.232 1.00 94.06 195 GLU A CA 1
ATOM 1562 C C . GLU A 1 195 ? -22.194 -12.585 9.924 1.00 94.06 195 GLU A C 1
ATOM 1564 O O . GLU A 1 195 ? -22.822 -12.419 10.968 1.00 94.06 195 GLU A O 1
ATOM 1569 N N . MET A 1 196 ? -21.537 -11.591 9.320 1.00 95.25 196 MET A N 1
ATOM 1570 C CA . MET A 1 196 ? -21.508 -10.221 9.842 1.00 95.25 196 MET A CA 1
ATOM 1571 C C . MET A 1 196 ? -22.904 -9.583 9.838 1.00 95.25 196 MET A C 1
ATOM 1573 O O . MET A 1 196 ? -23.289 -8.946 10.816 1.00 95.25 196 MET A O 1
ATOM 1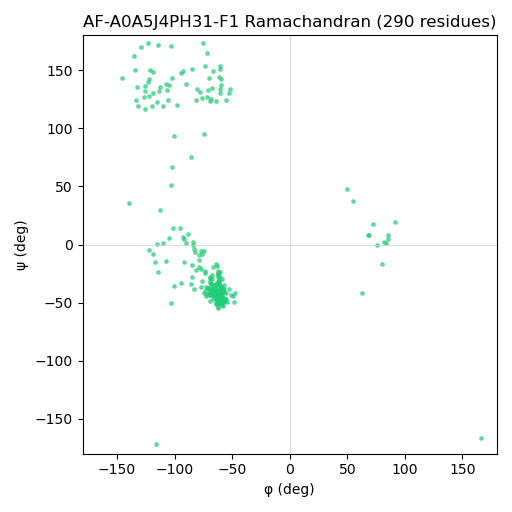577 N N . GLN A 1 197 ? -23.711 -9.815 8.796 1.00 95.94 197 GLN A N 1
ATOM 1578 C CA . GLN A 1 197 ? -25.106 -9.361 8.764 1.00 95.94 197 GLN A CA 1
ATOM 1579 C C . GLN A 1 197 ? -25.920 -9.938 9.931 1.00 95.94 197 GLN A C 1
ATOM 1581 O O . GLN A 1 197 ? -26.668 -9.199 10.561 1.00 95.94 197 GLN A O 1
ATOM 1586 N N . LYS A 1 198 ? -25.732 -11.220 10.283 1.00 94.44 198 LYS A N 1
ATOM 1587 C CA . LYS A 1 198 ? -26.412 -11.822 11.445 1.00 94.44 198 LYS A CA 1
ATOM 1588 C C . LYS A 1 198 ? -26.037 -11.149 12.764 1.00 94.44 198 LYS A C 1
ATOM 1590 O O . LYS A 1 198 ? -26.828 -11.210 13.699 1.00 94.44 198 LYS A O 1
ATOM 1595 N N . LEU A 1 199 ? -24.843 -10.561 12.875 1.00 92.12 199 LEU A N 1
ATOM 1596 C CA . LEU A 1 199 ? -24.464 -9.784 14.056 1.00 92.12 199 LEU A CA 1
ATOM 1597 C C . LEU A 1 199 ? -25.198 -8.446 14.097 1.00 92.12 199 LEU A C 1
ATOM 1599 O O . LEU A 1 199 ? -25.759 -8.130 15.137 1.00 92.12 199 LEU A O 1
ATOM 1603 N N . ILE A 1 200 ? -25.278 -7.730 12.972 1.00 92.56 200 ILE A N 1
ATOM 1604 C CA . ILE A 1 200 ? -26.071 -6.491 12.863 1.00 92.56 200 ILE A CA 1
ATOM 1605 C C . ILE A 1 200 ? -27.545 -6.749 13.193 1.00 92.56 200 ILE A C 1
ATOM 1607 O O . ILE A 1 200 ? -28.184 -5.956 13.881 1.00 92.56 200 ILE A O 1
ATOM 1611 N N . ASP A 1 201 ? -28.097 -7.871 12.724 1.00 93.50 201 ASP A N 1
ATOM 1612 C CA . ASP A 1 201 ? -29.508 -8.204 12.932 1.00 93.50 201 ASP A CA 1
ATOM 1613 C C . ASP A 1 201 ? -29.858 -8.379 14.426 1.00 93.50 201 ASP A C 1
ATOM 1615 O O . ASP A 1 201 ? -31.006 -8.148 14.811 1.00 93.50 201 ASP A O 1
ATOM 1619 N N . LYS A 1 202 ? -28.883 -8.728 15.286 1.00 89.44 202 LYS A N 1
ATOM 1620 C CA . LYS A 1 202 ? -29.082 -8.828 16.747 1.00 89.44 202 LYS A CA 1
ATOM 1621 C C . LYS A 1 202 ? -29.344 -7.474 17.403 1.00 89.44 202 LYS A C 1
ATOM 1623 O O . LYS A 1 202 ? -30.022 -7.436 18.425 1.00 89.44 202 LYS A O 1
ATOM 1628 N N . ASP A 1 203 ? -28.865 -6.387 16.803 1.00 81.69 203 ASP A N 1
ATOM 1629 C CA . ASP A 1 203 ? -29.045 -5.029 17.323 1.00 81.69 203 ASP A CA 1
ATOM 1630 C C . ASP A 1 203 ? -30.476 -4.507 17.073 1.00 81.69 203 ASP A C 1
ATOM 1632 O O . ASP A 1 203 ? -30.847 -3.435 17.546 1.00 81.69 203 ASP A O 1
ATOM 1636 N N . GLY A 1 204 ? -31.299 -5.235 16.301 1.00 82.81 204 GLY A N 1
ATOM 1637 C CA . GLY A 1 204 ? -32.706 -4.898 16.052 1.00 82.81 204 GLY A CA 1
ATOM 1638 C C . GLY A 1 204 ? -32.928 -3.639 15.204 1.00 82.81 204 GLY A C 1
ATOM 1639 O O . GLY A 1 204 ? -34.062 -3.199 15.035 1.00 82.81 204 GLY A O 1
ATOM 1640 N N . THR A 1 205 ? -31.866 -3.058 14.640 1.00 86.00 205 THR A N 1
ATOM 1641 C CA . THR A 1 205 ? -31.910 -1.777 13.912 1.00 86.00 205 THR A CA 1
ATOM 1642 C C . THR A 1 205 ? -32.448 -1.893 12.481 1.00 86.00 205 THR A C 1
ATOM 1644 O O . THR A 1 205 ? -32.714 -0.878 11.837 1.00 86.00 205 THR A O 1
ATOM 1647 N N . GLY A 1 206 ? -32.563 -3.114 11.944 1.00 89.31 206 GLY A N 1
ATOM 1648 C CA . GLY A 1 206 ? -32.942 -3.371 10.548 1.00 89.31 206 GLY A CA 1
ATOM 1649 C C . GLY A 1 206 ? -31.896 -2.927 9.515 1.00 89.31 206 GLY A C 1
ATOM 1650 O O . GLY A 1 206 ? -32.167 -2.938 8.311 1.00 89.31 206 GLY A O 1
ATOM 1651 N N . GLN A 1 207 ? -30.703 -2.526 9.960 1.00 92.81 207 GLN A N 1
ATOM 1652 C CA . GLN A 1 207 ? -29.644 -2.029 9.091 1.00 92.81 207 GLN A CA 1
ATOM 1653 C C . GLN A 1 207 ? -29.046 -3.143 8.224 1.00 92.81 207 GLN A C 1
ATOM 1655 O O . GLN A 1 207 ? -28.861 -4.283 8.648 1.00 92.81 207 GLN A O 1
ATOM 1660 N N . LYS A 1 208 ? -28.706 -2.799 6.979 1.00 95.56 208 LYS A N 1
ATOM 1661 C CA . LYS A 1 208 ? -27.949 -3.685 6.091 1.00 95.56 208 LYS A CA 1
ATOM 1662 C C . LYS A 1 208 ? -26.456 -3.453 6.254 1.00 95.56 208 LYS A C 1
ATOM 1664 O O . LYS A 1 208 ? -26.018 -2.303 6.338 1.00 95.56 208 LYS A O 1
ATOM 1669 N N . PHE A 1 209 ? -25.715 -4.555 6.273 1.00 95.44 209 PHE A N 1
ATOM 1670 C CA . PHE A 1 209 ? -24.265 -4.597 6.254 1.00 95.44 209 PHE A CA 1
ATOM 1671 C C . PHE A 1 209 ? -23.734 -3.779 5.079 1.00 95.44 209 PHE A C 1
ATOM 1673 O O . PHE A 1 209 ? -24.182 -3.939 3.939 1.00 95.44 209 PHE A O 1
ATOM 1680 N N . ALA A 1 210 ? -22.780 -2.902 5.368 1.00 96.75 210 ALA A N 1
ATOM 1681 C CA . ALA A 1 210 ? -22.125 -2.054 4.389 1.00 96.75 210 ALA A CA 1
ATOM 1682 C C . ALA A 1 210 ? -20.600 -2.152 4.517 1.00 96.75 210 ALA A C 1
ATOM 1684 O O . ALA A 1 210 ? -20.060 -2.709 5.466 1.00 96.75 210 ALA A O 1
ATOM 1685 N N . ALA A 1 211 ? -19.874 -1.590 3.553 1.00 97.12 211 ALA A N 1
ATOM 1686 C CA . ALA A 1 211 ? -18.423 -1.753 3.491 1.00 97.12 211 ALA A CA 1
ATOM 1687 C C . ALA A 1 211 ? -17.674 -1.178 4.714 1.00 97.12 211 ALA A C 1
ATOM 1689 O O . ALA A 1 211 ? -16.665 -1.738 5.130 1.00 97.12 211 ALA A O 1
ATOM 1690 N N . TRP A 1 212 ? -18.188 -0.113 5.337 1.00 97.56 212 TRP A N 1
ATOM 1691 C CA . TRP A 1 212 ? -17.627 0.475 6.566 1.00 97.56 212 TRP A CA 1
ATOM 1692 C C . TRP A 1 212 ? -17.900 -0.342 7.838 1.00 97.56 212 TRP A C 1
ATOM 1694 O O . TRP A 1 212 ? -17.394 -0.008 8.907 1.00 97.56 212 TRP A O 1
ATOM 1704 N N . ASP A 1 213 ? -18.697 -1.404 7.735 1.00 97.31 213 ASP A N 1
ATOM 1705 C CA . ASP A 1 213 ? -18.987 -2.323 8.833 1.00 97.31 213 ASP A CA 1
ATOM 1706 C C . ASP A 1 213 ? -18.007 -3.513 8.852 1.00 97.31 213 ASP A C 1
ATOM 1708 O O . ASP A 1 213 ? -17.900 -4.201 9.865 1.00 97.31 213 ASP A O 1
ATOM 1712 N N . TRP A 1 214 ? -17.254 -3.741 7.766 1.00 97.25 214 TRP A N 1
ATOM 1713 C CA . TRP A 1 214 ? -16.419 -4.936 7.598 1.00 97.25 214 TRP A CA 1
ATOM 1714 C C . TRP A 1 214 ? -15.389 -5.112 8.717 1.00 97.25 214 TRP A C 1
ATOM 1716 O O . TRP A 1 214 ? -15.350 -6.163 9.349 1.00 97.25 214 TRP A O 1
ATOM 1726 N N . TRP A 1 215 ? -14.575 -4.089 8.990 1.00 96.25 215 TRP A N 1
ATOM 1727 C CA . TRP A 1 215 ? -13.541 -4.141 10.033 1.00 96.25 215 TRP A CA 1
ATOM 1728 C C . TRP A 1 215 ? -14.141 -4.372 11.420 1.00 96.25 215 TRP A C 1
ATOM 1730 O O . TRP A 1 215 ? -13.716 -5.286 12.120 1.00 96.25 215 TRP A O 1
ATOM 1740 N N . TYR A 1 216 ? -15.170 -3.600 11.770 1.00 95.94 216 TYR A N 1
ATOM 1741 C CA . TYR A 1 216 ? -15.830 -3.681 13.069 1.00 95.94 216 TYR A CA 1
ATOM 1742 C C . TYR A 1 216 ? -16.401 -5.075 13.347 1.00 95.94 216 TYR A C 1
ATOM 1744 O O . TYR A 1 216 ? -16.099 -5.693 14.367 1.00 95.94 216 TYR A O 1
ATOM 1752 N N . TYR A 1 217 ? -17.190 -5.622 12.417 1.00 95.50 217 TYR A N 1
ATOM 1753 C CA . TYR A 1 217 ? -17.786 -6.941 12.628 1.00 95.50 217 TYR A CA 1
ATOM 1754 C C . TYR A 1 217 ? -16.799 -8.090 12.412 1.00 95.50 217 TYR A C 1
ATOM 1756 O O . TYR A 1 217 ? -17.022 -9.158 12.974 1.00 95.50 217 TYR A O 1
ATOM 1764 N N . THR A 1 218 ? -15.694 -7.892 11.683 1.00 94.44 218 THR A N 1
ATOM 1765 C CA . THR A 1 218 ? -14.605 -8.885 11.642 1.00 94.44 218 THR A CA 1
ATOM 1766 C C . THR A 1 218 ? -14.034 -9.111 13.039 1.00 94.44 218 THR A C 1
ATOM 1768 O O . THR A 1 218 ? -13.912 -10.263 13.448 1.00 94.44 218 THR A O 1
ATOM 1771 N N . GLU A 1 219 ? -13.770 -8.047 13.804 1.00 92.81 219 GLU A N 1
ATOM 1772 C CA . GLU A 1 219 ? -13.271 -8.185 15.178 1.00 92.81 219 GLU A CA 1
ATOM 1773 C C . GLU A 1 219 ? -14.299 -8.851 16.099 1.00 92.81 219 GLU A C 1
ATOM 1775 O O . GLU A 1 219 ? -13.959 -9.781 16.829 1.00 92.81 219 GLU A O 1
ATOM 1780 N N . LYS A 1 220 ? -15.588 -8.503 15.981 1.00 91.75 220 LYS A N 1
ATOM 1781 C CA . LYS A 1 220 ? -16.653 -9.180 16.746 1.00 91.75 220 LYS A CA 1
ATOM 1782 C C . LYS A 1 220 ? -16.783 -10.668 16.402 1.00 91.75 220 LYS A C 1
ATOM 1784 O O . LYS A 1 220 ? -17.004 -11.489 17.291 1.00 91.75 220 LYS A O 1
ATOM 1789 N N . VAL A 1 221 ? -16.654 -11.038 15.126 1.00 92.38 221 VAL A N 1
ATOM 1790 C CA . VAL A 1 221 ? -16.651 -12.448 14.702 1.00 92.38 221 VAL A CA 1
ATOM 1791 C C . VAL A 1 221 ? -15.408 -13.166 15.227 1.00 92.38 221 VAL A C 1
ATOM 1793 O O . VAL A 1 221 ? -15.525 -14.301 15.689 1.00 92.38 221 VAL A O 1
ATOM 1796 N N . ARG A 1 222 ? -14.232 -12.528 15.174 1.00 92.88 222 ARG A N 1
ATOM 1797 C CA . ARG A 1 222 ? -12.968 -13.092 15.667 1.00 92.88 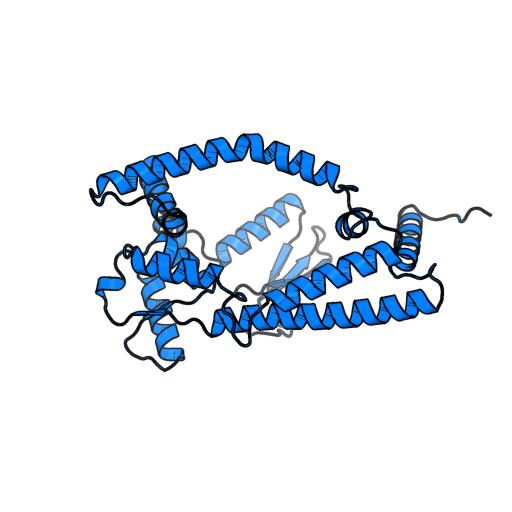222 ARG A CA 1
ATOM 1798 C C . ARG A 1 222 ? -13.051 -13.403 17.159 1.00 92.88 222 ARG A C 1
ATOM 1800 O O . ARG A 1 222 ? -12.755 -14.529 17.554 1.00 92.88 222 ARG A O 1
ATOM 1807 N N . GLU A 1 223 ? -13.530 -12.448 17.949 1.00 91.00 223 GLU A N 1
ATOM 1808 C CA . GLU A 1 223 ? -13.741 -12.601 19.387 1.00 91.00 223 GLU A CA 1
ATOM 1809 C C . GLU A 1 223 ? -14.721 -13.749 19.680 1.00 91.00 223 GLU A C 1
ATOM 1811 O O . GLU A 1 223 ? -14.394 -14.667 20.427 1.00 91.00 223 GLU A O 1
ATOM 1816 N N . GLN A 1 224 ? -15.880 -13.787 19.007 1.00 90.94 224 GLN A N 1
ATOM 1817 C CA . GLN A 1 224 ? -16.884 -14.840 19.220 1.00 90.94 224 GLN A CA 1
ATOM 1818 C C . GLN A 1 224 ? -16.417 -16.242 18.808 1.00 90.94 224 GLN A C 1
ATOM 1820 O O . GLN A 1 224 ? -16.799 -17.223 19.444 1.00 90.94 224 GLN A O 1
ATOM 1825 N N . LYS A 1 225 ? -15.648 -16.365 17.719 1.00 92.31 225 LYS A N 1
ATOM 1826 C CA . LYS A 1 225 ? -15.229 -17.671 17.184 1.00 92.31 225 LYS A CA 1
ATOM 1827 C C . LYS A 1 225 ? -13.970 -18.216 17.842 1.00 92.31 225 LYS A C 1
ATOM 1829 O O . LYS A 1 225 ? -13.839 -19.433 17.948 1.00 92.31 225 LYS A O 1
ATOM 1834 N N . TYR A 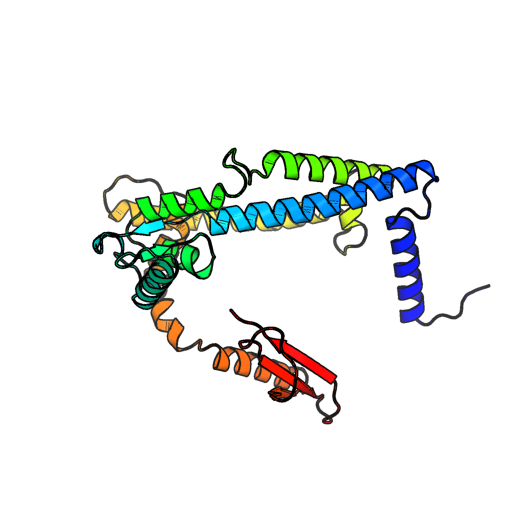1 226 ? -13.047 -17.342 18.231 1.00 93.38 226 TYR A N 1
ATOM 1835 C CA . TYR A 1 226 ? -11.706 -17.742 18.657 1.00 93.38 226 TYR A CA 1
ATOM 1836 C C . TYR A 1 226 ? -11.349 -17.287 20.071 1.00 93.38 226 TYR A C 1
ATOM 1838 O O . TYR A 1 226 ? -10.282 -17.665 20.545 1.00 93.38 226 TYR A O 1
ATOM 1846 N N . ASN A 1 227 ? -12.214 -16.509 20.738 1.00 92.88 227 ASN A N 1
ATOM 1847 C CA . ASN A 1 227 ? -11.924 -15.885 22.031 1.00 92.88 227 ASN A CA 1
ATOM 1848 C C . ASN A 1 227 ? -10.568 -15.157 22.000 1.00 92.88 227 ASN A C 1
ATOM 1850 O O . ASN A 1 227 ? -9.700 -15.388 22.840 1.00 92.88 227 ASN A O 1
ATOM 1854 N N . LEU A 1 228 ? -10.375 -14.363 20.942 1.00 91.81 228 LEU A N 1
ATOM 1855 C CA . LEU A 1 228 ? -9.127 -13.682 20.622 1.00 91.81 228 LEU A CA 1
ATOM 1856 C C . LEU A 1 228 ? -9.408 -12.224 20.266 1.00 91.81 228 LEU A C 1
ATOM 1858 O O . LEU A 1 228 ? -10.143 -11.959 19.311 1.00 91.81 228 LEU A O 1
ATOM 1862 N N . SER A 1 229 ? -8.755 -11.312 20.981 1.00 87.56 229 SER A N 1
ATOM 1863 C CA . SER A 1 229 ? -8.769 -9.875 20.709 1.00 87.56 229 SER A CA 1
ATOM 1864 C C . SER A 1 229 ? -7.391 -9.383 20.260 1.00 87.56 229 SER A C 1
ATOM 1866 O O . SER A 1 229 ? -6.373 -9.728 20.860 1.00 87.56 229 SER A O 1
ATOM 1868 N N . GLU A 1 230 ? -7.332 -8.544 19.219 1.00 85.88 230 GLU A N 1
ATOM 1869 C CA . GLU A 1 230 ? -6.072 -7.917 18.787 1.00 85.88 230 GLU A CA 1
ATOM 1870 C C . GLU A 1 230 ? -5.462 -7.028 19.890 1.00 85.88 230 GLU A C 1
ATOM 1872 O O . GLU A 1 230 ? -4.239 -6.990 20.035 1.00 85.88 230 GLU A O 1
ATOM 1877 N N . GLU A 1 231 ? -6.287 -6.386 20.727 1.00 84.88 231 GLU A N 1
ATOM 1878 C CA . GLU A 1 231 ? -5.819 -5.564 21.855 1.00 84.88 231 GLU A CA 1
ATOM 1879 C C . GLU A 1 231 ? -5.144 -6.400 22.952 1.00 84.88 231 GLU A C 1
ATOM 1881 O O . GLU A 1 231 ? -4.164 -5.951 23.543 1.00 84.88 231 GLU A O 1
ATOM 1886 N N . GLU A 1 232 ? -5.600 -7.635 23.188 1.00 88.75 232 GLU A N 1
ATOM 1887 C CA . GLU A 1 232 ? -4.961 -8.550 24.147 1.00 88.75 232 GLU A CA 1
ATOM 1888 C C . GLU A 1 232 ? -3.593 -9.026 23.653 1.00 88.75 232 GLU A C 1
ATOM 1890 O O . GLU A 1 232 ? -2.673 -9.237 24.442 1.00 88.75 232 GLU A O 1
ATOM 1895 N N . VAL A 1 233 ? -3.439 -9.178 22.336 1.00 91.25 233 VAL A N 1
ATOM 1896 C CA . VAL A 1 233 ? -2.203 -9.678 21.728 1.00 91.25 233 VAL A CA 1
ATOM 1897 C C . VAL A 1 233 ? -1.180 -8.556 21.506 1.00 91.25 233 VAL A C 1
ATOM 1899 O O . VAL A 1 233 ? 0.027 -8.798 21.538 1.00 91.25 233 VAL A O 1
ATOM 1902 N N . LYS A 1 234 ? -1.627 -7.311 21.322 1.00 89.19 234 LYS A N 1
ATOM 1903 C CA . LYS A 1 234 ? -0.769 -6.157 21.011 1.00 89.19 234 LYS A CA 1
ATOM 1904 C C . LYS A 1 234 ? 0.454 -5.992 21.935 1.00 89.19 234 LYS A C 1
ATOM 1906 O O . LYS A 1 234 ? 1.543 -5.787 21.393 1.00 89.19 234 LYS A O 1
ATOM 1911 N N . PRO A 1 235 ? 0.362 -6.120 23.277 1.00 92.44 235 PRO A N 1
ATOM 1912 C CA . PRO A 1 235 ? 1.526 -5.997 24.161 1.00 92.44 235 PRO A CA 1
ATOM 1913 C C . PRO A 1 235 ? 2.637 -7.025 23.897 1.00 92.44 235 PRO A C 1
ATOM 1915 O O . PRO A 1 235 ? 3.796 -6.771 24.223 1.00 92.44 235 PRO A O 1
ATOM 1918 N N . TYR A 1 236 ? 2.310 -8.170 23.289 1.00 94.69 236 TYR A N 1
ATOM 1919 C CA . TYR A 1 236 ? 3.276 -9.221 22.959 1.00 94.69 236 TYR A CA 1
ATOM 1920 C C . TYR A 1 236 ? 4.087 -8.911 21.692 1.00 94.69 236 TYR A C 1
ATOM 1922 O O . TYR A 1 236 ? 5.180 -9.450 21.519 1.00 94.69 236 TYR A O 1
ATOM 1930 N N . PHE A 1 237 ? 3.605 -8.008 20.833 1.00 95.62 237 PHE A N 1
ATOM 1931 C CA . PHE A 1 237 ? 4.259 -7.619 19.580 1.00 95.62 237 PHE A CA 1
ATOM 1932 C C . PHE A 1 237 ? 4.962 -6.264 19.681 1.00 95.62 237 PHE A C 1
ATOM 1934 O O . PHE A 1 237 ? 4.787 -5.377 18.846 1.00 95.62 237 PHE A O 1
ATOM 1941 N N . LYS A 1 238 ? 5.802 -6.108 20.709 1.00 95.62 238 LYS A N 1
ATOM 1942 C CA . LYS A 1 238 ? 6.722 -4.972 20.798 1.00 95.62 238 LYS A CA 1
ATOM 1943 C C . LYS A 1 238 ? 7.680 -4.989 19.595 1.00 95.62 238 LYS A C 1
ATOM 1945 O O . LYS A 1 238 ? 8.284 -6.026 19.321 1.00 95.62 238 LYS A O 1
ATOM 1950 N N . LEU A 1 239 ? 7.824 -3.854 18.903 1.00 95.38 239 LEU A N 1
ATOM 1951 C CA . LEU A 1 239 ? 8.587 -3.722 17.653 1.00 95.38 239 LEU A CA 1
ATOM 1952 C C . LEU A 1 239 ? 9.979 -4.358 17.740 1.00 95.38 239 LEU A C 1
ATOM 1954 O O . LEU A 1 239 ? 10.344 -5.167 16.891 1.00 95.38 239 LEU A O 1
ATOM 1958 N N . GLU A 1 240 ? 10.729 -4.038 18.790 1.00 95.50 240 GLU A N 1
ATOM 1959 C CA . GLU A 1 240 ? 12.081 -4.542 19.002 1.00 95.50 240 GLU A CA 1
ATOM 1960 C C . GLU A 1 240 ? 12.083 -6.071 19.104 1.00 95.50 240 GLU A C 1
ATOM 1962 O O . GLU A 1 240 ? 12.898 -6.718 18.461 1.00 95.50 240 GLU A O 1
ATOM 1967 N N . ASN A 1 241 ? 11.117 -6.670 19.807 1.00 97.06 241 ASN A N 1
ATOM 1968 C CA . ASN A 1 241 ? 11.016 -8.128 19.918 1.00 97.06 241 ASN A CA 1
ATOM 1969 C C . ASN A 1 241 ? 10.677 -8.783 18.571 1.00 97.06 241 ASN A C 1
ATOM 1971 O O . ASN A 1 241 ? 11.212 -9.844 18.254 1.00 97.06 241 ASN A O 1
ATOM 1975 N N . VAL A 1 242 ? 9.800 -8.165 17.774 1.00 97.69 242 VAL A N 1
ATOM 1976 C CA . VAL A 1 242 ? 9.445 -8.664 16.435 1.00 97.69 242 VAL A CA 1
ATOM 1977 C C . VAL A 1 242 ? 10.651 -8.590 15.500 1.00 97.69 242 VAL A C 1
ATOM 1979 O O . VAL A 1 242 ? 10.938 -9.558 14.794 1.00 97.69 242 VAL A O 1
ATOM 1982 N N . ARG A 1 243 ? 11.392 -7.477 15.534 1.00 96.88 243 ARG A N 1
ATOM 1983 C CA . ARG A 1 243 ? 12.633 -7.301 14.776 1.00 96.88 243 ARG A CA 1
ATOM 1984 C C . ARG A 1 243 ? 13.681 -8.336 15.178 1.00 96.88 243 ARG A C 1
ATOM 1986 O O . ARG A 1 243 ? 14.205 -9.018 14.303 1.00 96.8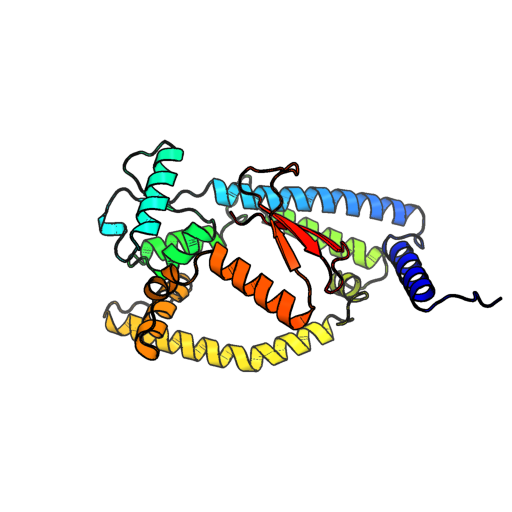8 243 ARG A O 1
ATOM 1993 N N . GLU A 1 244 ? 13.948 -8.498 16.474 1.00 96.56 244 GLU A N 1
ATOM 1994 C CA . GLU A 1 244 ? 14.898 -9.508 16.954 1.00 96.56 244 GLU A CA 1
ATOM 1995 C C . GLU A 1 244 ? 14.446 -10.928 16.578 1.00 96.56 244 GLU A C 1
ATOM 1997 O O . GLU A 1 244 ? 15.267 -11.760 16.201 1.00 96.56 244 GLU A O 1
ATOM 2002 N N . GLY A 1 245 ? 13.138 -11.208 16.591 1.00 97.81 245 GLY A N 1
ATOM 2003 C CA . GLY A 1 245 ? 12.580 -12.463 16.088 1.00 97.81 245 GLY A CA 1
ATOM 2004 C C . GLY A 1 245 ? 12.858 -12.683 14.596 1.00 97.81 245 GLY A C 1
ATOM 2005 O O . GLY A 1 245 ? 13.284 -13.770 14.201 1.00 97.81 245 GLY A O 1
ATOM 2006 N N . ALA A 1 246 ? 12.678 -11.653 13.764 1.00 97.56 246 ALA A N 1
ATOM 2007 C CA . ALA A 1 246 ? 13.002 -11.711 12.339 1.00 97.56 246 ALA A CA 1
ATOM 2008 C C . ALA A 1 246 ? 14.507 -11.931 12.102 1.00 97.56 246 ALA A C 1
ATOM 2010 O O . ALA A 1 246 ? 14.887 -12.773 11.285 1.00 97.56 246 ALA A O 1
ATOM 2011 N N . PHE A 1 247 ? 15.366 -11.237 12.855 1.00 97.56 247 PHE A N 1
ATOM 2012 C CA . PHE A 1 247 ? 16.821 -11.406 12.790 1.00 97.56 247 PHE A CA 1
ATOM 2013 C C . PHE A 1 247 ? 17.249 -12.802 13.240 1.00 97.56 247 PHE A C 1
ATOM 2015 O O . PHE A 1 247 ? 18.087 -13.428 12.596 1.00 97.56 247 PHE A O 1
ATOM 2022 N N . PHE A 1 248 ? 16.627 -13.332 14.292 1.00 98.06 248 PHE A N 1
ATOM 2023 C CA . PHE A 1 248 ? 16.867 -14.691 14.758 1.00 98.06 248 PHE A CA 1
ATOM 2024 C C . PHE A 1 248 ? 16.534 -15.729 13.682 1.00 98.06 248 PHE A C 1
ATOM 2026 O O . PHE A 1 248 ? 17.338 -16.626 13.426 1.00 98.06 248 PHE A O 1
ATOM 2033 N N . VAL A 1 249 ? 15.380 -15.605 13.016 1.00 98.38 249 VAL A N 1
ATOM 2034 C CA . VAL A 1 249 ? 15.004 -16.502 11.910 1.00 98.38 249 VAL A CA 1
ATOM 2035 C C . VAL A 1 249 ? 16.006 -16.400 10.760 1.00 98.38 249 VAL A C 1
ATOM 2037 O O . VAL A 1 249 ? 16.455 -17.432 10.259 1.00 98.38 249 VAL A O 1
ATOM 2040 N N . ALA A 1 250 ? 16.410 -15.186 10.377 1.00 97.50 250 ALA A N 1
ATOM 2041 C CA . ALA A 1 250 ? 17.410 -14.980 9.332 1.00 97.50 250 ALA A CA 1
ATOM 2042 C C . ALA A 1 250 ? 18.760 -15.622 9.695 1.00 97.50 250 ALA A C 1
ATOM 2044 O O . ALA A 1 250 ? 19.345 -16.327 8.874 1.00 97.50 250 ALA A O 1
ATOM 2045 N N . GLY A 1 251 ? 19.209 -15.478 10.943 1.00 97.75 251 GLY A N 1
ATOM 2046 C CA . GLY A 1 251 ? 20.417 -16.139 11.432 1.00 97.75 251 GLY A CA 1
ATOM 2047 C C . GLY A 1 251 ? 20.305 -17.664 11.456 1.00 97.75 251 GLY A C 1
ATOM 2048 O O . GLY A 1 251 ? 21.274 -18.355 11.158 1.00 97.75 251 GLY A O 1
ATOM 2049 N N . LYS A 1 252 ? 19.122 -18.228 11.734 1.00 98.19 252 LYS A N 1
ATOM 2050 C CA . LYS A 1 252 ? 18.903 -19.685 11.681 1.00 98.19 252 LYS A CA 1
ATOM 2051 C C . LYS A 1 252 ? 18.894 -20.250 10.264 1.00 98.19 252 LYS A C 1
ATOM 2053 O O . LYS A 1 252 ? 19.368 -21.366 10.073 1.00 98.19 252 LYS A O 1
ATOM 2058 N N . LEU A 1 253 ? 18.334 -19.520 9.303 1.00 98.00 253 LEU A N 1
ATOM 2059 C CA . LEU A 1 253 ? 18.212 -19.982 7.919 1.00 98.00 253 LEU A CA 1
ATOM 2060 C C . LEU A 1 253 ? 19.483 -19.747 7.103 1.00 98.00 253 LEU A C 1
ATOM 2062 O O . LEU A 1 253 ? 19.834 -20.587 6.279 1.00 98.00 253 LEU A O 1
ATOM 2066 N N . TYR A 1 254 ? 20.154 -18.617 7.329 1.00 97.25 254 TYR A N 1
ATOM 2067 C CA . TYR A 1 254 ? 21.250 -18.148 6.480 1.00 97.25 254 TYR A CA 1
ATOM 2068 C C . TYR A 1 254 ? 22.588 -18.023 7.212 1.00 97.25 254 TYR A C 1
ATOM 2070 O O . TYR A 1 254 ? 23.596 -17.770 6.571 1.00 97.25 254 TYR A O 1
ATOM 2078 N N . GLY A 1 255 ? 22.622 -18.170 8.541 1.00 97.56 255 GLY A N 1
ATOM 2079 C CA . GLY A 1 255 ? 23.846 -18.005 9.335 1.00 97.56 255 GLY A CA 1
ATOM 2080 C C . GLY A 1 255 ? 24.280 -16.551 9.546 1.00 97.56 255 GLY A C 1
ATOM 2081 O O . GLY A 1 255 ? 25.270 -16.316 10.235 1.00 97.56 255 GLY A O 1
ATOM 2082 N N . ILE A 1 256 ? 23.541 -15.580 9.000 1.00 98.25 256 ILE A N 1
ATOM 2083 C CA . ILE A 1 256 ? 23.893 -14.162 9.088 1.00 98.25 256 ILE A CA 1
ATOM 2084 C C . ILE A 1 256 ? 23.648 -13.586 10.485 1.00 98.25 256 ILE A C 1
ATOM 2086 O O . ILE A 1 256 ? 22.759 -14.021 11.221 1.00 98.25 256 ILE A O 1
ATOM 2090 N N . THR A 1 257 ? 24.396 -12.543 10.828 1.00 97.94 257 THR A N 1
ATOM 2091 C CA . THR A 1 257 ? 24.210 -11.780 12.069 1.00 97.94 257 THR A CA 1
ATOM 2092 C C . THR A 1 257 ? 23.952 -10.313 11.762 1.00 97.94 257 THR A C 1
ATOM 2094 O O . THR A 1 257 ? 24.532 -9.763 10.828 1.00 97.94 257 THR A O 1
ATOM 2097 N N . LEU A 1 258 ? 23.070 -9.680 12.542 1.00 98.19 258 LEU A N 1
ATOM 2098 C CA . LEU A 1 258 ? 22.743 -8.261 12.428 1.00 98.19 258 LEU A CA 1
ATOM 2099 C C . LEU A 1 258 ? 23.086 -7.560 13.743 1.00 98.19 258 LEU A C 1
ATOM 2101 O O . LEU A 1 258 ? 22.549 -7.914 14.789 1.00 98.19 258 LEU A O 1
ATOM 2105 N N . THR A 1 259 ? 23.990 -6.582 13.699 1.00 97.06 259 THR A N 1
ATOM 2106 C CA . THR A 1 259 ? 24.468 -5.856 14.890 1.00 97.06 259 THR A CA 1
ATOM 2107 C C . THR A 1 259 ? 24.216 -4.365 14.738 1.00 97.06 259 THR A C 1
ATOM 2109 O O . THR A 1 259 ? 24.616 -3.779 13.738 1.00 97.06 259 THR A O 1
ATOM 2112 N N . LYS A 1 260 ? 23.573 -3.730 15.723 1.00 97.12 260 LYS A N 1
ATOM 2113 C CA . LYS A 1 260 ? 23.243 -2.299 15.659 1.00 97.12 260 LYS A CA 1
ATOM 2114 C C . LYS A 1 260 ? 24.500 -1.427 15.545 1.00 97.12 260 LYS A C 1
ATOM 2116 O O . LYS A 1 260 ? 25.450 -1.590 16.309 1.00 97.12 260 LYS A O 1
ATOM 2121 N N . LEU A 1 261 ? 24.465 -0.469 14.624 1.00 96.75 261 LEU A N 1
ATOM 2122 C CA . LEU A 1 261 ? 25.466 0.571 14.423 1.00 96.75 261 LEU A CA 1
ATOM 2123 C C . LEU A 1 261 ? 24.917 1.914 14.910 1.00 96.75 261 LEU A C 1
ATOM 2125 O O . LEU A 1 261 ? 23.804 2.299 14.567 1.00 96.75 261 LEU A O 1
ATOM 2129 N N . ASN A 1 262 ? 25.723 2.646 15.681 1.00 93.44 262 ASN A N 1
ATOM 2130 C CA . ASN A 1 262 ? 25.363 3.971 16.214 1.00 93.44 262 ASN A CA 1
ATOM 2131 C C . ASN A 1 262 ? 26.254 5.099 15.662 1.00 93.44 262 ASN A C 1
ATOM 2133 O O . ASN A 1 262 ? 26.116 6.255 16.046 1.00 93.44 262 ASN A O 1
ATOM 2137 N N . ASN A 1 263 ? 27.209 4.765 14.797 1.00 91.50 263 ASN A N 1
ATOM 2138 C CA . ASN A 1 263 ? 28.249 5.656 14.282 1.00 91.50 263 ASN A CA 1
ATOM 2139 C C . ASN A 1 263 ? 28.082 5.935 12.780 1.00 91.50 263 ASN A C 1
ATOM 2141 O O . ASN A 1 263 ? 29.069 6.134 12.072 1.00 91.50 263 ASN A O 1
ATOM 2145 N N . VAL A 1 264 ? 26.841 5.917 12.295 1.00 94.94 264 VAL A N 1
ATOM 2146 C CA . VAL A 1 264 ? 26.508 6.063 10.876 1.00 94.94 264 VAL A CA 1
ATOM 2147 C C . VAL A 1 264 ? 25.508 7.211 10.709 1.00 94.94 264 VAL A C 1
ATOM 2149 O O . VAL A 1 264 ? 24.582 7.312 11.515 1.00 94.94 264 VAL A O 1
ATOM 2152 N N . PRO A 1 265 ? 25.674 8.091 9.703 1.00 95.31 265 PRO A N 1
ATOM 2153 C CA . PRO A 1 265 ? 24.702 9.141 9.427 1.00 95.31 265 PRO A CA 1
ATOM 2154 C C . PRO A 1 265 ? 23.322 8.564 9.104 1.00 95.31 265 PRO A C 1
ATOM 2156 O O . PRO A 1 265 ? 23.202 7.618 8.327 1.00 95.31 265 PRO A O 1
ATOM 2159 N N . VAL A 1 266 ? 22.282 9.182 9.656 1.00 96.94 266 VAL A N 1
ATOM 2160 C CA . VAL A 1 266 ? 20.881 8.846 9.385 1.00 96.94 266 VAL A CA 1
ATOM 2161 C C . VAL A 1 266 ? 20.141 10.063 8.837 1.00 96.94 266 VAL A C 1
ATOM 2163 O O . VAL A 1 266 ? 20.493 11.201 9.145 1.00 96.94 266 VAL A O 1
ATOM 2166 N N . TYR A 1 267 ? 19.123 9.826 8.008 1.00 96.25 267 TYR A N 1
ATOM 2167 C CA . TYR A 1 267 ? 18.289 10.889 7.431 1.00 96.25 267 TYR A CA 1
ATOM 2168 C C . TYR A 1 267 ? 17.135 11.315 8.351 1.00 96.25 267 TYR A C 1
ATOM 2170 O O . TYR A 1 267 ? 16.579 12.395 8.165 1.00 96.25 267 TYR A O 1
ATOM 2178 N N . HIS A 1 268 ? 16.789 10.490 9.342 1.00 96.44 268 HIS A N 1
ATOM 2179 C CA . HIS A 1 268 ? 15.789 10.775 10.367 1.00 96.44 268 HIS A CA 1
ATOM 2180 C C . HIS A 1 268 ? 16.225 10.130 11.700 1.00 96.44 268 HIS A C 1
ATOM 2182 O O . HIS A 1 268 ? 16.821 9.051 11.664 1.00 96.44 268 HIS A O 1
ATOM 2188 N N . PRO A 1 269 ? 15.988 10.761 12.870 1.00 93.88 269 PRO A N 1
ATOM 2189 C CA . PRO A 1 269 ? 16.441 10.254 14.173 1.00 93.88 269 PRO A CA 1
ATOM 2190 C C . PRO A 1 269 ? 15.859 8.891 14.574 1.00 93.88 269 PRO A C 1
ATOM 2192 O O . PRO A 1 269 ? 16.487 8.191 15.364 1.00 93.88 269 PRO A O 1
ATOM 2195 N N . ASP A 1 270 ? 14.708 8.506 14.021 1.00 94.56 270 ASP A N 1
ATOM 2196 C CA . ASP A 1 270 ? 14.069 7.212 14.315 1.00 94.56 270 ASP A CA 1
ATOM 2197 C C . ASP A 1 270 ? 14.657 6.043 13.503 1.00 94.56 270 ASP A C 1
ATOM 2199 O O . ASP A 1 270 ? 14.323 4.883 13.746 1.00 94.56 270 ASP A O 1
ATOM 2203 N N . VAL A 1 271 ? 15.553 6.327 12.550 1.00 96.94 271 VAL A N 1
ATOM 2204 C CA . VAL A 1 271 ? 16.197 5.297 11.731 1.00 96.94 271 VAL A CA 1
ATOM 2205 C C . VAL A 1 271 ? 17.203 4.520 12.569 1.00 96.94 271 VAL A C 1
ATOM 2207 O O . VAL A 1 271 ? 18.139 5.080 13.142 1.00 96.94 271 VAL A O 1
ATOM 2210 N N . GLU A 1 272 ? 17.068 3.199 12.566 1.00 96.31 272 GLU A N 1
ATOM 2211 C CA . GLU A 1 272 ? 18.059 2.292 13.137 1.00 96.31 272 GLU A CA 1
ATOM 2212 C C . GLU A 1 272 ? 18.914 1.655 12.037 1.00 96.31 272 GLU A C 1
ATOM 2214 O O . GLU A 1 272 ? 18.422 1.338 10.954 1.00 96.31 272 GLU A O 1
ATOM 2219 N N . VAL A 1 273 ? 20.205 1.461 12.314 1.00 98.00 273 VAL A N 1
ATOM 2220 C CA . VAL A 1 273 ? 21.182 0.942 11.347 1.00 98.00 273 VAL A CA 1
ATOM 2221 C C . VAL A 1 273 ? 21.838 -0.314 11.905 1.00 98.00 273 VAL A C 1
ATOM 2223 O O . VAL A 1 273 ? 22.162 -0.364 13.089 1.00 98.00 273 VAL A O 1
ATOM 2226 N N . PHE A 1 274 ? 22.059 -1.321 11.062 1.00 98.00 274 PHE A N 1
ATOM 2227 C CA . PHE A 1 274 ? 22.648 -2.605 11.438 1.00 98.00 274 PHE A CA 1
ATOM 2228 C C . PHE A 1 274 ? 23.758 -3.012 10.464 1.00 98.00 274 PHE A C 1
ATOM 2230 O O . PHE A 1 274 ? 23.589 -2.923 9.251 1.00 98.00 274 PHE A O 1
ATOM 2237 N N . GLU A 1 275 ? 24.881 -3.495 10.986 1.00 98.06 275 GLU A N 1
ATOM 2238 C CA . GLU A 1 275 ? 25.883 -4.232 10.220 1.00 98.06 275 GLU A CA 1
ATOM 2239 C C . GLU A 1 275 ? 25.399 -5.666 10.012 1.00 98.06 275 GLU A C 1
ATOM 2241 O O . GLU A 1 275 ? 25.006 -6.322 10.978 1.00 98.06 275 GLU A O 1
ATOM 2246 N N . VAL A 1 276 ? 25.467 -6.155 8.775 1.00 98.25 276 VAL A N 1
ATOM 2247 C CA . VAL A 1 276 ? 25.158 -7.542 8.426 1.00 98.25 276 VAL A CA 1
ATOM 2248 C C . VAL A 1 276 ? 26.458 -8.287 8.142 1.00 98.25 276 VAL A C 1
ATOM 2250 O O . VAL A 1 276 ? 27.231 -7.874 7.274 1.00 98.25 276 VAL A O 1
ATOM 2253 N N . LYS A 1 277 ? 2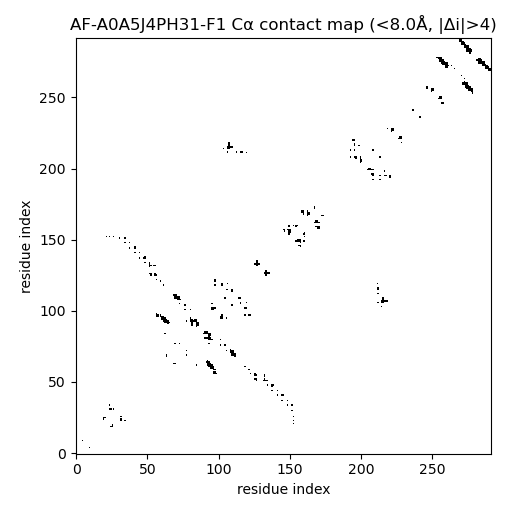6.691 -9.394 8.851 1.00 98.50 277 LYS A N 1
ATOM 2254 C CA . LYS A 1 277 ? 27.836 -10.292 8.622 1.00 98.50 277 LYS A CA 1
ATOM 2255 C C . LYS A 1 277 ? 27.386 -11.688 8.239 1.00 98.50 277 LYS A C 1
ATOM 2257 O O . LYS A 1 277 ? 26.339 -12.136 8.707 1.00 98.50 277 LYS A O 1
ATOM 2262 N N . ASP A 1 278 ? 28.193 -12.358 7.428 1.00 98.12 278 ASP A N 1
ATOM 2263 C CA . ASP A 1 278 ? 28.014 -13.766 7.081 1.00 98.12 278 ASP A CA 1
ATOM 2264 C C . ASP A 1 278 ? 28.428 -14.683 8.248 1.00 98.12 278 ASP A C 1
ATOM 2266 O O . ASP A 1 278 ? 28.979 -14.233 9.259 1.00 98.12 278 ASP A O 1
ATOM 2270 N N . ALA A 1 279 ? 28.179 -15.982 8.103 1.00 96.94 279 ALA A N 1
ATOM 2271 C CA . ALA A 1 279 ? 28.495 -17.009 9.088 1.00 96.94 279 ALA A CA 1
ATOM 2272 C C . ALA A 1 279 ? 29.999 -17.105 9.411 1.00 96.94 279 ALA A C 1
ATOM 2274 O O . ALA A 1 279 ? 30.364 -17.499 10.519 1.00 96.94 279 ALA A O 1
ATOM 2275 N N . ASP A 1 280 ? 30.875 -16.738 8.471 1.00 96.94 280 ASP A N 1
ATOM 2276 C CA . ASP A 1 280 ? 32.330 -16.681 8.672 1.00 96.94 280 ASP A CA 1
ATOM 2277 C C . ASP A 1 280 ? 32.809 -15.361 9.314 1.00 96.94 280 ASP A C 1
ATOM 2279 O O . ASP A 1 280 ? 34.000 -15.185 9.578 1.00 96.94 280 ASP A O 1
ATOM 2283 N N . GLY A 1 281 ? 31.882 -14.439 9.596 1.00 96.75 281 GLY A N 1
ATOM 2284 C CA . GLY A 1 281 ? 32.153 -13.119 10.157 1.00 96.75 281 GLY A CA 1
ATOM 2285 C C . GLY A 1 281 ? 32.544 -12.057 9.126 1.00 96.75 281 GLY A C 1
ATOM 2286 O O . GLY A 1 281 ? 32.803 -10.916 9.520 1.00 96.75 281 GLY A O 1
ATOM 2287 N N . SER A 1 282 ? 32.581 -12.387 7.833 1.00 98.00 282 SER A N 1
ATOM 2288 C CA . SER A 1 282 ? 32.818 -11.415 6.766 1.00 98.00 282 SER A CA 1
ATOM 2289 C C . SER A 1 282 ? 31.659 -10.421 6.644 1.00 98.00 282 SER A C 1
ATOM 2291 O O . SER A 1 282 ? 30.506 -10.716 6.957 1.00 98.00 282 SER A O 1
ATOM 2293 N N . HIS A 1 283 ? 31.973 -9.195 6.229 1.00 97.94 283 HIS A N 1
ATOM 2294 C CA . HIS A 1 283 ? 30.984 -8.132 6.074 1.00 97.94 283 HIS A CA 1
ATOM 2295 C C . HIS A 1 283 ? 30.159 -8.339 4.796 1.00 97.94 283 HIS A C 1
ATOM 2297 O O . HIS A 1 283 ? 30.729 -8.412 3.708 1.00 97.94 283 HIS A O 1
ATOM 2303 N N . LEU A 1 284 ? 28.828 -8.367 4.922 1.00 98.00 284 LEU A N 1
ATOM 2304 C CA . LEU A 1 284 ? 27.897 -8.478 3.791 1.00 98.00 284 LEU A CA 1
ATOM 2305 C C . LEU A 1 284 ? 27.282 -7.132 3.403 1.00 98.00 284 LEU A C 1
ATOM 2307 O O . LEU A 1 284 ? 27.038 -6.881 2.224 1.00 98.00 284 LEU A O 1
ATOM 2311 N N . GLY A 1 285 ? 27.014 -6.263 4.379 1.00 97.25 285 GLY A N 1
ATOM 2312 C CA . GLY A 1 285 ? 26.445 -4.950 4.105 1.00 97.25 285 GLY A CA 1
ATOM 2313 C C . GLY A 1 285 ? 25.909 -4.224 5.332 1.00 97.25 285 GLY A C 1
ATOM 2314 O O . GLY A 1 285 ? 26.159 -4.597 6.479 1.00 97.25 285 GLY A O 1
ATOM 2315 N N . VAL A 1 286 ? 25.139 -3.168 5.067 1.00 97.44 286 VAL A N 1
ATOM 2316 C CA . VAL A 1 286 ? 24.505 -2.317 6.080 1.00 97.44 286 VAL A CA 1
ATOM 2317 C C . VAL A 1 286 ? 23.007 -2.233 5.805 1.00 97.44 286 VAL A C 1
ATOM 2319 O O . VAL A 1 286 ? 22.591 -1.967 4.678 1.00 97.44 286 VAL A O 1
ATOM 2322 N N . PHE A 1 287 ? 22.199 -2.440 6.840 1.00 97.56 287 PHE A N 1
ATOM 2323 C CA . PHE A 1 287 ? 20.743 -2.450 6.773 1.00 97.56 287 PHE A CA 1
ATOM 2324 C C . PHE A 1 287 ? 20.156 -1.298 7.595 1.00 97.56 287 PHE A C 1
ATOM 2326 O O . PHE A 1 287 ? 20.429 -1.190 8.787 1.00 97.56 287 PHE A O 1
ATOM 2333 N N . TYR A 1 288 ? 19.359 -0.441 6.956 1.00 97.50 288 TYR A N 1
ATOM 2334 C CA . TYR A 1 288 ? 18.665 0.682 7.594 1.00 97.50 288 TYR A CA 1
ATOM 2335 C C . TYR A 1 288 ? 17.187 0.339 7.744 1.00 97.50 288 TYR A C 1
ATOM 2337 O O . TYR A 1 288 ? 16.570 -0.161 6.801 1.00 97.50 288 TYR A O 1
ATOM 2345 N N . THR A 1 289 ? 16.609 0.651 8.897 1.00 96.56 289 THR A N 1
ATOM 2346 C CA . THR A 1 289 ? 15.189 0.438 9.174 1.00 96.56 289 THR A CA 1
ATOM 2347 C C . THR A 1 289 ? 14.547 1.723 9.658 1.00 96.56 289 THR A C 1
ATOM 2349 O O . THR A 1 289 ? 15.030 2.310 10.624 1.00 96.56 289 THR A O 1
ATOM 2352 N N . ASP A 1 290 ? 13.455 2.114 9.008 1.00 96.12 290 ASP A N 1
ATOM 2353 C CA . ASP A 1 290 ? 12.609 3.248 9.375 1.00 96.12 290 ASP A CA 1
ATOM 2354 C C . ASP A 1 290 ? 11.169 2.743 9.514 1.00 96.12 290 ASP A C 1
ATOM 2356 O O . ASP A 1 290 ? 10.621 2.173 8.566 1.00 96.12 290 ASP A O 1
ATOM 2360 N N . TYR A 1 291 ? 10.608 2.825 10.722 1.00 92.19 291 TYR A N 1
ATOM 2361 C CA . TYR A 1 291 ? 9.383 2.104 11.092 1.00 92.19 291 TYR A CA 1
ATOM 2362 C C . TYR A 1 291 ? 8.137 2.990 11.223 1.00 92.19 291 TYR A C 1
ATOM 2364 O O . TYR A 1 291 ? 7.038 2.432 11.305 1.00 92.19 291 TYR A O 1
ATOM 2372 N N . PHE A 1 292 ? 8.284 4.319 11.278 1.00 84.50 292 PHE A N 1
ATOM 2373 C CA . PHE A 1 292 ? 7.219 5.245 11.691 1.00 84.50 292 PHE A CA 1
ATOM 2374 C C . PHE A 1 292 ? 6.860 6.289 10.629 1.00 84.50 292 PHE A C 1
ATOM 2376 O O . PHE A 1 292 ? 7.753 6.732 9.880 1.00 84.50 292 PHE A O 1
#

Nearest PDB structures (foldseek):
  4ka7-assembly1_A  TM=9.590E-01  e=5.134E-20  Arabidopsis thaliana
  4ka8-assembly1_A  TM=9.601E-01  e=6.059E-20  Arabidopsis thaliana
  1y79-assembly1_1  TM=9.415E-01  e=1.113E-19  Escherichia coli
  5l44-assembly2_B  TM=9.287E-01  e=1.732E-19  Astrosporangium hypotensionis K-26
  4put-assembly1_A  TM=7.329E-01  e=1.015E-18  Arabidopsis thaliana

Foldseek 3Di:
DDDPDDPVRVVVVVVVVVVCLLLPVVPDPVLNVVSVVLVVLLVVLVVLLVVLLVVLQVVDKDKDQDPVQCAQQDPVLQVVQQVVCVVVVNHNIGIATLDCVRLLSCLAGGPPLVVLVVSVVSNVCRLPPPDPSHCPVSVVSNLVSLQVSQVSSVHRHSQQSVQCPPPQNDPVSVVVVVVVVCVPVVVVVVVLLVVLQVVVVVVVPPDHDDPSNNNHSVQVVCCVPPVDHPVVCVVVPDPVVVVVVVQVVCCVVFVKHWAWDPPDDDPDPQKTKTFIAGNVRHTDDMDIDDDD

Organism: NCBI:txid433724

Radius of gyration: 25.81 Å; Cα contacts (8 Å, |Δi|>4): 282; chains: 1; bounding box: 66×44×61 Å

InterPro domains:
  IPR001567 Peptidase M3A/M3B catalytic domain [PF01432] (106-292)
  IPR024077 Neurolysin/Thimet oligopeptidase, domain 2 [G3DSA:1.10.1370.10] (31-237)
  IPR024079 Metallopeptidase, catalytic domain superfamily [G3DSA:3.40.390.10] (238-292)
  IPR045090 Peptidase M3A/M3B [PTHR43660] (2-292)

pLDDT: mean 95.82, std 3.86, range [52.75, 98.75]